Protein AF-A0A3N5ULY3-F1 (afdb_monomer)

Secondary structure (DSSP, 8-state):
---------------------------------GGG-EEEEEEEEETTEEEEEEEESSPPPP-BSSEEEEEEEES---SSEEEEEEEEE-BSS-------SS-SS-EEEEEEEESS--GGGTT-SEEE-TTGGG-TTSS----EEEETTEEEEEEEEGGGSS-SS--EEEEEEEEEEEETTEEEEEEEEEEEEEETTTEEEEE------------------------------------------------

Structure (mmCIF, N/CA/C/O backbone):
data_AF-A0A3N5ULY3-F1
#
_entry.id   AF-A0A3N5ULY3-F1
#
loop_
_atom_site.group_PDB
_atom_site.id
_atom_site.type_symbol
_atom_site.label_atom_id
_atom_site.label_alt_id
_atom_site.label_comp_id
_atom_site.label_asym_id
_atom_site.label_entity_id
_atom_site.label_seq_id
_atom_site.pdbx_PDB_ins_code
_atom_site.Cartn_x
_atom_site.Cartn_y
_atom_site.Cartn_z
_atom_site.occupancy
_atom_site.B_iso_or_equiv
_atom_site.auth_seq_id
_atom_site.auth_comp_id
_atom_site.auth_asym_id
_atom_site.auth_atom_id
_atom_site.pdbx_PDB_model_num
ATOM 1 N N . MET A 1 1 ? -25.955 -57.478 67.425 1.00 40.38 1 MET A N 1
ATOM 2 C CA . MET A 1 1 ? -24.515 -57.811 67.526 1.00 40.38 1 MET A CA 1
ATOM 3 C C . MET A 1 1 ? -24.129 -58.685 66.338 1.00 40.38 1 MET A C 1
ATOM 5 O O . MET A 1 1 ? -24.836 -59.656 66.118 1.00 40.38 1 MET A O 1
ATOM 9 N N . LYS A 1 2 ? -23.004 -58.352 65.674 1.00 37.22 2 LYS A N 1
ATOM 10 C CA . LYS A 1 2 ? -22.268 -59.088 64.610 1.00 37.22 2 LYS A CA 1
ATOM 11 C C . LYS A 1 2 ? -22.952 -59.107 63.228 1.00 37.22 2 LYS A C 1
ATOM 13 O O . LYS A 1 2 ? -24.059 -59.599 63.109 1.00 37.22 2 LYS A O 1
ATOM 18 N N . CYS A 1 3 ? -22.458 -58.378 62.221 1.00 34.59 3 CYS A N 1
ATOM 19 C CA . CYS A 1 3 ? -21.196 -58.451 61.446 1.00 34.59 3 CYS A CA 1
ATOM 20 C C . CYS A 1 3 ? -21.330 -59.303 60.170 1.00 34.59 3 CYS A C 1
ATOM 22 O O . CYS A 1 3 ? -21.375 -60.519 60.269 1.00 34.59 3 CYS A O 1
ATOM 24 N N . SER A 1 4 ? -21.335 -58.593 59.027 1.00 40.25 4 SER A N 1
ATOM 25 C CA . SER A 1 4 ? -20.580 -58.796 57.769 1.00 40.25 4 SER A CA 1
ATOM 26 C C . SER A 1 4 ? -20.440 -60.205 57.165 1.00 40.25 4 SER A C 1
ATOM 28 O O . SER A 1 4 ? -19.995 -61.119 57.849 1.00 40.25 4 SER A O 1
ATOM 30 N N . ILE A 1 5 ? -20.666 -60.333 55.844 1.00 47.03 5 ILE A N 1
ATOM 31 C CA . ILE A 1 5 ? -19.616 -60.555 54.814 1.00 47.03 5 ILE A CA 1
ATOM 32 C C . ILE A 1 5 ? -20.250 -60.638 53.401 1.00 47.03 5 ILE A C 1
ATOM 34 O O . ILE A 1 5 ? -21.141 -61.440 53.152 1.00 47.03 5 ILE A O 1
ATOM 38 N N . PHE A 1 6 ? -19.760 -59.753 52.522 1.00 42.34 6 PHE A N 1
ATOM 39 C CA . PHE A 1 6 ? -19.562 -59.803 51.061 1.00 42.34 6 PHE A CA 1
ATOM 40 C C . PHE A 1 6 ? -20.382 -60.749 50.159 1.00 42.34 6 PHE A C 1
ATOM 42 O O . PHE A 1 6 ? -20.287 -61.964 50.268 1.00 42.34 6 PHE A O 1
ATOM 49 N N . SER A 1 7 ? -20.942 -60.187 49.079 1.00 39.66 7 SER A N 1
ATOM 50 C CA . SER A 1 7 ? -20.593 -60.656 47.727 1.00 39.66 7 SER A CA 1
ATOM 51 C C . SER A 1 7 ? -20.881 -59.586 46.670 1.00 39.66 7 SER A C 1
ATOM 53 O O . SER A 1 7 ? -21.945 -58.977 46.627 1.00 39.66 7 SER A O 1
ATOM 55 N N . THR A 1 8 ? -19.866 -59.341 45.855 1.00 51.53 8 THR A N 1
ATOM 56 C CA . THR A 1 8 ? -19.748 -58.363 44.777 1.00 51.53 8 THR A CA 1
ATOM 57 C C . THR A 1 8 ? -20.519 -58.774 43.527 1.00 51.53 8 THR A C 1
ATOM 59 O O . THR A 1 8 ? -20.383 -59.900 43.056 1.00 51.53 8 THR A O 1
ATOM 62 N N . SER A 1 9 ? -21.213 -57.833 42.891 1.00 51.97 9 SER A N 1
ATOM 63 C CA . SER A 1 9 ? -21.477 -57.864 41.447 1.00 51.97 9 SER A CA 1
ATOM 64 C C . SER A 1 9 ? -21.567 -56.422 40.959 1.00 51.97 9 SER A C 1
ATOM 66 O O . SER A 1 9 ? -22.566 -55.740 41.162 1.00 51.97 9 SER A O 1
ATOM 68 N N . SER A 1 10 ? -20.454 -55.944 40.408 1.00 38.62 10 SER A N 1
ATOM 69 C CA . SER A 1 10 ? -20.302 -54.614 39.827 1.00 38.62 10 SER A CA 1
ATOM 70 C C . SER A 1 10 ? -21.120 -54.539 38.536 1.00 38.62 10 SER A C 1
ATOM 72 O O . SER A 1 10 ? -20.813 -55.249 37.581 1.00 38.62 10 SER A O 1
ATOM 74 N N . LEU A 1 11 ? -22.169 -53.715 38.506 1.00 39.50 11 LEU A N 1
ATOM 75 C CA . LEU A 1 11 ? -22.876 -53.366 37.276 1.00 39.50 11 LEU A CA 1
ATOM 76 C C . LEU A 1 11 ? -22.334 -52.008 36.812 1.00 39.50 11 LEU A C 1
ATOM 78 O O . LEU A 1 11 ? -22.725 -50.962 37.327 1.00 39.50 11 LEU A O 1
ATOM 82 N N . ALA A 1 12 ? -21.375 -52.030 35.888 1.00 48.38 12 ALA A N 1
ATOM 83 C CA . ALA A 1 12 ? -20.863 -50.823 35.250 1.00 48.38 12 ALA A CA 1
ATOM 84 C C . ALA A 1 12 ? -21.900 -50.315 34.235 1.00 48.38 12 ALA A C 1
ATOM 86 O O . ALA A 1 12 ? -22.111 -50.926 33.189 1.00 48.38 12 ALA A O 1
ATOM 87 N N . LEU A 1 13 ? -22.565 -49.207 34.562 1.00 37.31 13 LEU A N 1
ATOM 88 C CA . LEU A 1 13 ? -23.413 -48.464 33.634 1.00 37.31 13 LEU A CA 1
ATOM 89 C C . LEU A 1 13 ? -22.503 -47.635 32.714 1.00 37.31 13 LEU A C 1
ATOM 91 O O . LEU A 1 13 ? -21.915 -46.644 33.143 1.00 37.31 13 LEU A O 1
ATOM 95 N N . ILE A 1 14 ? -22.365 -48.057 31.458 1.00 51.66 14 ILE A N 1
ATOM 96 C CA . ILE A 1 14 ? -21.664 -47.295 30.421 1.00 51.66 14 ILE A CA 1
ATOM 97 C C . ILE A 1 14 ? -22.609 -46.184 29.953 1.00 51.66 14 ILE A C 1
ATOM 99 O O . ILE A 1 14 ? -23.589 -46.444 29.260 1.00 51.66 14 ILE A O 1
ATOM 103 N N . ILE A 1 15 ? -22.328 -44.943 30.350 1.00 47.81 15 ILE A N 1
ATOM 104 C CA . ILE A 1 15 ? -22.963 -43.754 29.776 1.00 47.81 15 ILE A CA 1
ATOM 105 C C . ILE A 1 15 ? -22.222 -43.455 28.471 1.00 47.81 15 ILE A C 1
ATOM 107 O O . ILE A 1 15 ? -21.134 -42.882 28.476 1.00 47.81 15 ILE A O 1
ATOM 111 N N . SER A 1 16 ? -22.787 -43.886 27.346 1.00 43.34 16 SER A N 1
ATOM 112 C CA . SER A 1 16 ? -22.326 -43.478 26.021 1.00 43.34 16 SER A CA 1
ATOM 113 C C . SER A 1 16 ? -22.706 -42.014 25.797 1.00 43.34 16 SER A C 1
ATOM 115 O O . SER A 1 16 ? -23.838 -41.703 25.437 1.00 43.34 16 SER A O 1
ATOM 117 N N . LEU A 1 17 ? -21.761 -41.109 26.049 1.00 37.19 17 LEU A N 1
ATOM 118 C CA . LEU A 1 17 ? -21.875 -39.697 25.704 1.00 37.19 17 LEU A CA 1
ATOM 119 C C . LEU A 1 17 ? -21.621 -39.554 24.197 1.00 37.19 17 LEU A C 1
ATOM 121 O O . LEU A 1 17 ? -20.479 -39.475 23.751 1.00 37.19 17 LEU A O 1
ATOM 125 N N . THR A 1 18 ? -22.681 -39.570 23.391 1.00 45.62 18 THR A N 1
ATOM 126 C CA . THR A 1 18 ? -22.596 -39.157 21.987 1.00 45.62 18 THR A CA 1
ATOM 127 C C . THR A 1 18 ? -22.382 -37.648 21.950 1.00 45.62 18 THR A C 1
ATOM 129 O O . THR A 1 18 ? -23.329 -36.877 22.095 1.00 45.62 18 THR A O 1
ATOM 132 N N . MET A 1 19 ? -21.125 -37.232 21.794 1.00 43.47 19 MET A N 1
ATOM 133 C CA . MET A 1 19 ? -20.770 -35.874 21.393 1.00 43.47 19 MET A CA 1
ATOM 134 C C . MET A 1 19 ? -21.365 -35.643 20.001 1.00 43.47 19 MET A C 1
ATOM 136 O O . MET A 1 19 ? -20.849 -36.150 19.007 1.00 43.47 19 MET A O 1
ATOM 140 N N . ILE A 1 20 ? -22.478 -34.914 19.925 1.00 47.91 20 ILE A N 1
ATOM 141 C CA . ILE A 1 20 ? -22.875 -34.265 18.679 1.00 47.91 20 ILE A CA 1
ATOM 142 C C . ILE A 1 20 ? -21.865 -33.136 18.508 1.00 47.91 20 ILE A C 1
ATOM 144 O O . ILE A 1 20 ? -21.981 -32.094 19.149 1.00 47.91 20 ILE A O 1
ATOM 148 N N . ALA A 1 21 ? -20.828 -33.378 17.710 1.00 46.16 21 ALA A N 1
ATOM 149 C CA . ALA A 1 21 ? -20.001 -32.307 17.190 1.00 46.16 21 ALA A CA 1
ATOM 150 C C . ALA A 1 21 ? -20.882 -31.499 16.230 1.00 46.16 21 ALA A C 1
ATOM 152 O O . ALA A 1 21 ? -20.993 -31.819 15.049 1.00 46.16 21 ALA A O 1
ATOM 153 N N . ALA A 1 22 ? -21.572 -30.493 16.763 1.00 42.44 22 ALA A N 1
ATOM 154 C CA . ALA A 1 22 ? -21.984 -29.362 15.959 1.00 42.44 22 ALA A CA 1
ATOM 155 C C . ALA A 1 22 ? -20.683 -28.667 15.547 1.00 42.44 22 ALA A C 1
ATOM 157 O O . ALA A 1 22 ? -20.039 -27.993 16.347 1.00 42.44 22 ALA A O 1
ATOM 158 N N . SER A 1 23 ? -20.226 -28.941 14.327 1.00 44.69 23 SER A N 1
ATOM 159 C CA . SER A 1 23 ? -19.265 -28.078 13.660 1.00 44.69 23 SER A CA 1
ATOM 160 C C . SER A 1 23 ? -19.997 -26.774 13.371 1.00 44.69 23 SER A C 1
ATOM 162 O O . SER A 1 23 ? -20.640 -26.631 12.328 1.00 44.69 23 SER A O 1
ATOM 164 N N . ASP A 1 24 ? -19.965 -25.857 14.330 1.00 40.06 24 ASP A N 1
ATOM 165 C CA . ASP A 1 24 ? -20.351 -24.481 14.088 1.00 40.06 24 ASP A CA 1
ATOM 166 C C . ASP A 1 24 ? -19.305 -23.890 13.135 1.00 40.06 24 ASP A C 1
ATOM 168 O O . ASP A 1 24 ? -18.285 -23.343 13.551 1.00 40.06 24 ASP A O 1
ATOM 172 N N . ASN A 1 25 ? -19.545 -24.034 11.830 1.00 44.78 25 ASN A N 1
ATOM 173 C CA . ASN A 1 25 ? -18.948 -23.166 10.824 1.00 44.78 25 ASN A CA 1
ATOM 174 C C . ASN A 1 25 ? -19.534 -21.770 11.049 1.00 44.78 25 ASN A C 1
ATOM 176 O O . ASN A 1 25 ? -20.485 -21.355 10.383 1.00 44.78 25 ASN A O 1
ATOM 180 N N . PHE A 1 26 ? -18.981 -21.054 12.024 1.00 38.69 26 PHE A N 1
ATOM 181 C CA . PHE A 1 26 ? -19.124 -19.614 12.128 1.00 38.69 26 PHE A CA 1
ATOM 182 C C . PHE A 1 26 ? -18.399 -18.992 10.931 1.00 38.69 26 PHE A C 1
ATOM 184 O O . PHE A 1 26 ? -17.259 -18.557 11.031 1.00 38.69 26 PHE A O 1
ATOM 191 N N . ASN A 1 27 ? -19.076 -18.940 9.782 1.00 37.16 27 ASN A N 1
ATOM 192 C CA . ASN A 1 27 ? -18.765 -17.959 8.750 1.00 37.16 27 ASN A CA 1
ATOM 193 C C . ASN A 1 27 ? -19.204 -16.598 9.293 1.00 37.16 27 ASN A C 1
ATOM 195 O O . ASN A 1 27 ? -20.285 -16.100 8.974 1.00 37.16 27 ASN A O 1
ATOM 199 N N . ILE A 1 28 ? -18.393 -16.022 10.179 1.00 36.22 28 ILE A N 1
ATOM 200 C CA . ILE A 1 28 ? -18.460 -14.591 10.442 1.00 36.22 28 ILE A CA 1
ATOM 201 C C . ILE A 1 28 ? -17.856 -13.956 9.194 1.00 36.22 28 ILE A C 1
ATOM 203 O O . ILE A 1 28 ? -16.644 -13.810 9.083 1.00 36.22 28 ILE A O 1
ATOM 207 N N . ALA A 1 29 ? -18.707 -13.649 8.217 1.00 38.91 29 ALA A N 1
ATOM 208 C CA . ALA A 1 29 ? -18.350 -12.690 7.189 1.00 38.91 29 ALA A CA 1
ATOM 209 C C . ALA A 1 29 ? -18.219 -11.348 7.911 1.00 38.91 29 ALA A C 1
ATOM 211 O O . ALA A 1 29 ? -19.223 -10.703 8.223 1.00 38.91 29 ALA A O 1
ATOM 212 N N . PHE A 1 30 ? -16.994 -10.980 8.278 1.00 49.34 30 PHE A N 1
ATOM 213 C CA . PHE A 1 30 ? -16.721 -9.611 8.678 1.00 49.34 30 PHE A CA 1
ATOM 214 C C . PHE A 1 30 ? -17.075 -8.740 7.475 1.00 49.34 30 PHE A C 1
ATOM 216 O O . PHE A 1 30 ? -16.618 -8.990 6.360 1.00 49.34 30 PHE A O 1
ATOM 223 N N . ALA A 1 31 ? -17.990 -7.793 7.673 1.00 61.66 31 ALA A N 1
ATOM 224 C CA . ALA A 1 31 ? -18.309 -6.841 6.628 1.00 61.66 31 ALA A CA 1
ATOM 225 C C . ALA A 1 31 ? -17.043 -6.019 6.384 1.00 61.66 31 ALA A C 1
ATOM 227 O O . ALA A 1 31 ? -16.601 -5.306 7.279 1.00 61.66 31 ALA A O 1
ATOM 228 N N . GLN A 1 32 ? -16.456 -6.172 5.201 1.00 74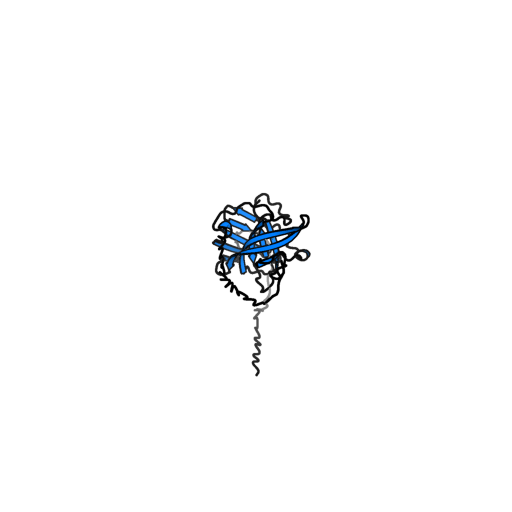.62 32 GLN A N 1
ATOM 229 C CA . GLN A 1 32 ? -15.342 -5.345 4.767 1.00 74.62 32 GLN A CA 1
ATOM 230 C C . GLN A 1 32 ? -15.768 -3.879 4.834 1.00 74.62 32 GLN A C 1
ATOM 232 O O . GLN A 1 32 ? -16.813 -3.500 4.283 1.00 74.62 32 GLN A O 1
ATOM 237 N N . GLU A 1 33 ? -14.960 -3.083 5.525 1.00 86.06 33 GLU A N 1
ATOM 238 C CA . GLU A 1 33 ? -15.172 -1.651 5.671 1.00 86.06 33 GLU A CA 1
ATOM 239 C C . GLU A 1 33 ? -15.203 -0.984 4.290 1.00 86.06 33 GLU A C 1
ATOM 241 O O . GLU A 1 33 ? -14.349 -1.248 3.444 1.00 86.06 33 GLU A O 1
ATOM 246 N N . SER A 1 34 ? -16.194 -0.125 4.033 1.00 88.31 34 SER A N 1
ATOM 247 C CA . SER A 1 34 ? -16.410 0.448 2.695 1.00 88.31 34 SER A CA 1
ATOM 248 C C . SER A 1 34 ? -15.236 1.296 2.201 1.00 88.31 34 SER A C 1
ATOM 250 O O . SER A 1 34 ? -14.995 1.352 1.001 1.00 88.31 34 SER A O 1
ATOM 252 N N . TYR A 1 35 ? -14.479 1.940 3.095 1.00 90.50 35 TYR A N 1
ATOM 253 C CA . TYR A 1 35 ? -13.286 2.688 2.691 1.00 90.50 35 TYR A CA 1
ATOM 254 C C . TYR A 1 35 ? -12.169 1.764 2.180 1.00 90.50 35 TYR A C 1
ATOM 256 O O . TYR A 1 35 ? -11.318 2.228 1.443 1.00 90.50 35 TYR A O 1
ATOM 264 N N . LEU A 1 36 ? -12.204 0.461 2.479 1.00 94.50 36 LEU A N 1
ATOM 265 C CA . LEU A 1 36 ? -11.268 -0.536 1.946 1.00 94.50 36 LEU A CA 1
ATOM 266 C C . LEU A 1 36 ? -11.783 -1.223 0.682 1.00 94.50 36 LEU A C 1
ATOM 268 O O . LEU A 1 36 ? -11.102 -2.102 0.170 1.00 94.50 36 LEU A O 1
ATOM 272 N N . LYS A 1 37 ? -12.960 -0.868 0.167 1.00 95.56 37 LYS A N 1
ATOM 273 C CA . LYS A 1 37 ? -13.441 -1.400 -1.112 1.00 95.56 37 LYS A CA 1
ATOM 274 C C . LYS A 1 37 ? -12.914 -0.549 -2.249 1.00 95.56 37 LYS A C 1
ATOM 276 O O . LYS A 1 37 ? -13.168 0.660 -2.289 1.00 95.56 37 LYS A O 1
ATOM 281 N N . LEU A 1 38 ? -12.179 -1.184 -3.152 1.00 96.62 38 LEU A N 1
ATOM 282 C CA . LEU A 1 38 ? -11.592 -0.533 -4.310 1.00 96.62 38 LEU A CA 1
ATOM 283 C C . LEU A 1 38 ? -12.645 -0.411 -5.408 1.00 96.62 38 LEU A C 1
ATOM 285 O O . LEU A 1 38 ? -13.298 -1.379 -5.788 1.00 96.62 38 LEU A O 1
ATOM 289 N N . LYS A 1 39 ? -12.800 0.799 -5.937 1.00 96.31 39 LYS A N 1
ATOM 290 C CA . LYS A 1 39 ? -13.759 1.092 -7.002 1.00 96.31 39 LYS A CA 1
ATOM 291 C C . LYS A 1 39 ? -13.089 1.182 -8.364 1.00 96.31 39 LYS A C 1
ATOM 293 O O . LYS A 1 39 ? -13.629 0.688 -9.351 1.00 96.31 39 LYS A O 1
ATOM 298 N N . SER A 1 40 ? -11.953 1.862 -8.420 1.00 96.62 40 SER A N 1
ATOM 299 C CA . SER A 1 40 ? -11.117 1.973 -9.610 1.00 96.62 40 SER A CA 1
ATOM 300 C C . SER A 1 40 ? -9.707 2.369 -9.205 1.00 96.62 40 SER A C 1
ATOM 302 O O . SER A 1 40 ? -9.492 2.910 -8.116 1.00 96.62 40 SER A O 1
ATOM 304 N N . ALA A 1 41 ? -8.765 2.115 -10.101 1.00 97.62 41 ALA A N 1
ATOM 305 C CA . ALA A 1 41 ? -7.432 2.667 -10.017 1.00 97.62 41 ALA A CA 1
ATOM 306 C C . ALA A 1 41 ? -6.940 3.038 -11.415 1.00 97.62 41 ALA A C 1
ATOM 308 O O . ALA A 1 41 ? -7.239 2.331 -12.385 1.00 97.62 41 ALA A O 1
ATOM 309 N N . ASP A 1 42 ? -6.193 4.129 -11.481 1.00 97.12 42 ASP A N 1
ATOM 310 C CA . ASP A 1 42 ? -5.531 4.630 -12.675 1.00 97.12 42 ASP A CA 1
ATOM 311 C C . ASP A 1 42 ? -4.024 4.693 -12.388 1.00 97.12 42 ASP A C 1
ATOM 313 O O . ASP A 1 42 ? -3.609 5.145 -11.319 1.00 97.12 42 ASP A O 1
ATOM 317 N N . VAL A 1 43 ? -3.222 4.175 -13.316 1.00 96.44 43 VAL A N 1
ATOM 318 C CA . VAL A 1 43 ? -1.757 4.183 -13.261 1.00 96.44 43 VAL A CA 1
ATOM 319 C C . VAL A 1 43 ? -1.246 4.836 -14.534 1.00 96.44 43 VAL A C 1
ATOM 321 O O . VAL A 1 43 ? -1.482 4.319 -15.631 1.00 96.44 43 VAL A O 1
ATOM 324 N N . ASP A 1 44 ? -0.529 5.940 -14.376 1.00 95.75 44 ASP A N 1
ATOM 325 C CA . ASP A 1 44 ? 0.017 6.725 -15.475 1.00 95.75 44 ASP A CA 1
ATOM 326 C C . ASP A 1 44 ? 1.546 6.684 -15.420 1.00 95.75 44 ASP A C 1
ATOM 328 O O . ASP A 1 44 ? 2.154 7.127 -14.451 1.00 95.75 44 ASP A O 1
ATOM 332 N N . TYR A 1 45 ? 2.169 6.144 -16.465 1.00 94.38 45 TYR A N 1
ATOM 333 C CA . TYR A 1 45 ? 3.626 6.080 -16.594 1.00 94.38 45 TYR A CA 1
ATOM 334 C C . TYR A 1 45 ? 4.163 7.285 -17.356 1.00 94.38 45 TYR A C 1
ATOM 336 O O . TYR A 1 45 ? 3.691 7.555 -18.464 1.00 94.38 45 TYR A O 1
ATOM 344 N N . HIS A 1 46 ? 5.186 7.957 -16.830 1.00 92.88 46 HIS A N 1
ATOM 345 C CA . HIS A 1 46 ? 5.814 9.105 -17.490 1.00 92.88 46 HIS A CA 1
ATOM 346 C C . HIS A 1 46 ? 7.278 9.252 -17.067 1.00 92.88 46 HIS A C 1
ATOM 348 O O . HIS A 1 46 ? 7.601 9.126 -15.902 1.00 92.88 46 HIS A O 1
ATOM 354 N N . ASP A 1 47 ? 8.180 9.467 -18.029 1.00 88.88 47 ASP A N 1
ATOM 355 C CA . ASP A 1 47 ? 9.593 9.826 -17.799 1.00 88.88 47 ASP A CA 1
ATOM 356 C C . ASP A 1 47 ? 10.407 8.955 -16.805 1.00 88.88 47 ASP A C 1
ATOM 358 O O . ASP A 1 47 ? 11.432 9.400 -16.294 1.00 88.88 47 ASP A O 1
ATOM 362 N N . GLY A 1 48 ? 10.029 7.686 -16.609 1.00 89.25 48 GLY A N 1
ATOM 363 C CA . GLY A 1 48 ? 10.678 6.781 -15.643 1.00 89.25 48 GLY A CA 1
ATOM 364 C C . GLY A 1 48 ? 10.026 6.779 -14.259 1.00 89.25 48 GLY A C 1
ATOM 365 O O . GLY A 1 48 ? 10.412 5.989 -13.410 1.00 89.25 48 GLY A O 1
ATOM 366 N N . ASP A 1 49 ? 8.989 7.585 -14.078 1.00 93.25 49 ASP A N 1
ATOM 367 C CA . ASP A 1 49 ? 8.154 7.635 -12.894 1.00 93.25 49 ASP A CA 1
ATOM 368 C C . ASP A 1 49 ? 6.764 7.042 -13.187 1.00 93.25 49 ASP A C 1
ATOM 370 O O . ASP A 1 49 ? 6.361 6.797 -14.338 1.00 93.25 49 ASP A O 1
ATOM 374 N N . LEU A 1 50 ? 6.002 6.816 -12.119 1.00 94.38 50 LEU A N 1
ATOM 375 C CA . LEU A 1 50 ? 4.582 6.516 -12.192 1.00 94.38 50 LEU A CA 1
ATOM 376 C C . LEU A 1 50 ? 3.757 7.369 -11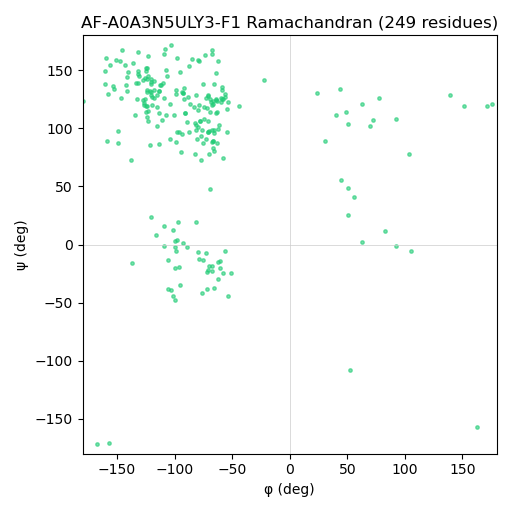.224 1.00 94.38 50 LEU A C 1
ATOM 378 O O . LEU A 1 50 ? 4.169 7.679 -10.105 1.00 94.38 50 LEU A O 1
ATOM 382 N N . ASP A 1 51 ? 2.545 7.684 -11.663 1.00 95.38 51 ASP A N 1
ATOM 383 C CA . ASP A 1 51 ? 1.489 8.288 -10.862 1.00 95.38 51 ASP A CA 1
ATOM 384 C C . ASP A 1 51 ? 0.378 7.256 -10.637 1.00 95.38 51 ASP A C 1
ATOM 386 O O . ASP A 1 51 ? -0.002 6.510 -11.544 1.00 95.38 51 ASP A O 1
ATOM 390 N N . VAL A 1 52 ? -0.158 7.208 -9.418 1.00 96.50 52 VAL A N 1
ATOM 391 C CA . VAL A 1 52 ? -1.220 6.280 -9.018 1.00 96.50 52 VAL A CA 1
ATOM 392 C C . VAL A 1 52 ? -2.378 7.037 -8.401 1.00 96.50 52 VAL A C 1
ATOM 394 O O . VAL A 1 52 ? -2.251 7.668 -7.350 1.00 96.50 52 VAL A O 1
ATOM 397 N N . ASP A 1 53 ? -3.547 6.872 -9.003 1.00 97.06 53 ASP A N 1
ATOM 398 C CA . ASP A 1 53 ? -4.819 7.318 -8.464 1.00 97.06 53 ASP A CA 1
ATOM 399 C C . ASP A 1 53 ? -5.650 6.109 -8.018 1.00 97.06 53 ASP A C 1
ATOM 401 O O . ASP A 1 53 ? -5.916 5.193 -8.794 1.00 97.06 53 ASP A O 1
ATOM 405 N N . ILE A 1 54 ? -6.108 6.110 -6.765 1.00 97.94 54 ILE A N 1
ATOM 406 C CA . ILE A 1 54 ? -6.959 5.057 -6.195 1.00 97.94 54 ILE A CA 1
ATOM 407 C C . ILE A 1 54 ? -8.276 5.670 -5.739 1.00 97.94 54 ILE A C 1
ATOM 409 O O . ILE A 1 54 ? -8.307 6.669 -5.015 1.00 97.94 54 ILE A O 1
ATOM 413 N N . GLN A 1 55 ? -9.377 5.038 -6.133 1.00 97.69 55 GLN A N 1
ATOM 414 C CA . GLN A 1 55 ? -10.728 5.440 -5.776 1.00 97.69 55 GLN A CA 1
ATOM 415 C C . GLN A 1 55 ? -11.395 4.361 -4.922 1.00 97.69 55 GLN A C 1
ATOM 417 O O . GLN A 1 55 ? -11.477 3.202 -5.330 1.00 97.69 55 GLN A O 1
ATOM 422 N N . THR A 1 56 ? -11.943 4.755 -3.775 1.00 96.81 56 THR A N 1
ATOM 423 C CA . THR A 1 56 ? -12.665 3.863 -2.854 1.00 96.81 56 THR A CA 1
ATOM 424 C C . THR A 1 56 ? -14.170 4.143 -2.853 1.00 96.81 56 THR A C 1
ATOM 426 O O . THR A 1 56 ? -14.632 5.192 -3.328 1.00 96.81 56 THR A O 1
ATOM 429 N N . ASP A 1 57 ? -14.955 3.203 -2.319 1.00 93.62 57 ASP A N 1
ATOM 430 C CA . ASP A 1 57 ? -16.414 3.354 -2.198 1.00 93.62 57 ASP A CA 1
ATOM 431 C C . ASP A 1 57 ? -16.815 4.475 -1.225 1.00 93.62 57 ASP A C 1
ATOM 433 O O . ASP A 1 57 ? -17.775 5.206 -1.480 1.00 93.62 57 ASP A O 1
ATOM 437 N N . GLU A 1 58 ? -16.073 4.640 -0.128 1.00 93.06 58 GLU A N 1
ATOM 438 C CA . GLU A 1 58 ? -16.336 5.649 0.904 1.00 93.06 58 GLU A CA 1
ATOM 439 C C . GLU A 1 58 ? -15.092 6.447 1.299 1.00 93.06 58 GLU A C 1
ATOM 441 O O . GLU A 1 58 ? -13.959 6.083 0.987 1.00 93.06 58 GLU A O 1
ATOM 446 N N . ASN A 1 59 ? -15.328 7.560 2.000 1.00 93.44 59 ASN A N 1
ATOM 447 C CA . ASN A 1 59 ? -14.287 8.479 2.441 1.00 93.44 59 ASN A CA 1
ATOM 448 C C . ASN A 1 59 ? -13.254 7.789 3.330 1.00 93.44 59 ASN A C 1
ATOM 450 O O . ASN A 1 59 ? -13.593 7.101 4.291 1.00 93.44 59 ASN A O 1
ATOM 454 N N . ILE A 1 60 ? -11.990 8.086 3.061 1.00 91.94 60 ILE A N 1
ATOM 455 C CA . ILE A 1 60 ? -10.843 7.557 3.784 1.00 91.94 60 ILE A CA 1
ATOM 456 C C . ILE A 1 60 ? -10.770 8.252 5.148 1.00 91.94 60 ILE A C 1
ATOM 458 O O . ILE A 1 60 ? -10.642 9.489 5.198 1.00 91.94 60 ILE A O 1
ATOM 462 N N . PRO A 1 61 ? -10.881 7.510 6.262 1.00 89.50 61 PRO A N 1
ATOM 463 C CA . PRO A 1 61 ? -10.796 8.092 7.592 1.00 89.50 61 PRO A CA 1
ATOM 464 C C . PRO A 1 61 ? -9.352 8.486 7.931 1.00 89.50 61 PRO A C 1
ATOM 466 O O . PRO A 1 61 ? -8.397 8.046 7.297 1.00 89.50 61 PRO A O 1
ATOM 469 N N . SER A 1 62 ? -9.193 9.324 8.953 1.00 79.31 62 SER A N 1
ATOM 470 C CA . SER A 1 62 ? -7.910 9.449 9.650 1.00 79.31 62 SER A CA 1
ATOM 471 C C . SER A 1 62 ? -7.886 8.403 10.764 1.00 79.31 62 SER A C 1
ATOM 473 O O . SER A 1 62 ? -8.797 8.383 11.594 1.00 79.31 62 SER A O 1
ATOM 475 N N . GLU A 1 63 ? -6.852 7.568 10.822 1.00 72.38 63 GLU A N 1
ATOM 476 C CA . GLU A 1 63 ? -6.665 6.580 11.887 1.00 72.38 63 GLU A CA 1
ATOM 477 C C . GLU A 1 63 ? -5.239 6.664 12.442 1.00 72.38 63 GLU A C 1
ATOM 479 O O . GLU A 1 63 ? -4.301 6.996 11.721 1.00 72.38 63 GLU A O 1
ATOM 484 N N . LYS A 1 64 ? -5.094 6.437 13.752 1.00 62.84 64 LYS A N 1
ATOM 485 C CA . LYS A 1 64 ? -3.805 6.407 14.456 1.00 62.84 64 LYS A CA 1
ATOM 486 C C . LYS A 1 64 ? -3.842 5.299 15.495 1.00 62.84 64 LYS A C 1
ATOM 488 O O . LYS A 1 64 ? -4.786 5.246 16.289 1.00 62.84 64 LYS A O 1
ATOM 493 N N . GLY A 1 65 ? -2.822 4.450 15.552 1.00 63.69 65 GLY A N 1
ATOM 494 C CA . GLY A 1 65 ? -2.792 3.367 16.532 1.00 63.69 65 GLY A CA 1
ATOM 495 C C . GLY A 1 65 ? -1.797 2.268 16.193 1.00 63.69 65 GLY A C 1
ATOM 496 O O . GLY A 1 65 ? -0.822 2.502 15.506 1.00 63.69 65 GLY A O 1
ATOM 497 N N . LYS A 1 66 ? -2.014 1.060 16.725 1.00 59.91 66 LYS A N 1
ATOM 498 C CA . LYS A 1 66 ? -1.216 -0.141 16.379 1.00 59.91 66 LYS A CA 1
ATOM 499 C C . LYS A 1 66 ? -1.901 -1.039 15.348 1.00 59.91 66 LYS A C 1
ATOM 501 O O . LYS A 1 66 ? -1.337 -2.042 14.925 1.00 59.91 66 LYS A O 1
ATOM 506 N N . ARG A 1 67 ? -3.138 -0.696 15.002 1.00 80.00 67 ARG A N 1
ATOM 507 C CA . ARG A 1 67 ? -3.918 -1.292 13.925 1.00 80.00 67 ARG A CA 1
ATOM 508 C C . ARG A 1 67 ? -4.194 -0.170 12.950 1.00 80.00 67 ARG A C 1
ATOM 510 O O . ARG A 1 67 ? -4.413 0.962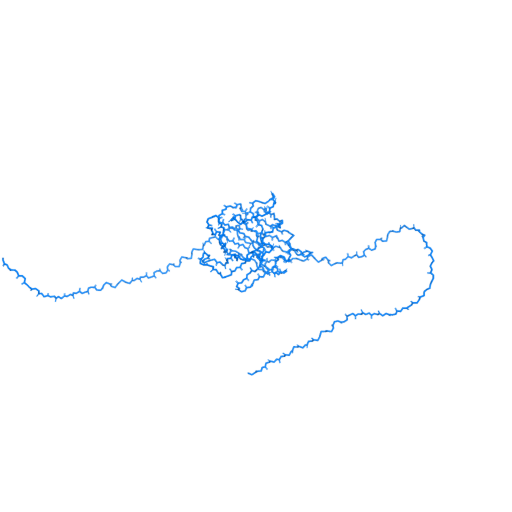 13.383 1.00 80.00 67 ARG A O 1
ATOM 517 N N . GLY A 1 68 ? -4.133 -0.497 11.681 1.00 90.00 68 GLY A N 1
ATOM 518 C CA . GLY A 1 68 ? -4.325 0.462 10.625 1.00 90.00 68 GLY A CA 1
ATOM 519 C C . GLY A 1 68 ? -4.763 -0.225 9.355 1.00 90.00 68 GLY A C 1
ATOM 520 O O . GLY A 1 68 ? -5.069 -1.420 9.330 1.00 90.00 68 GLY A O 1
ATOM 521 N N . PHE A 1 69 ? -4.766 0.553 8.296 1.00 93.75 69 PHE A N 1
ATOM 522 C CA . PHE A 1 69 ? -5.112 0.100 6.970 1.00 93.75 69 PHE A CA 1
ATOM 523 C C . PHE A 1 69 ? -4.277 0.840 5.940 1.00 93.75 69 PHE A C 1
ATOM 525 O O . PHE A 1 69 ? -3.642 1.856 6.237 1.00 93.75 69 PHE A O 1
ATOM 532 N N . GLY A 1 70 ? -4.299 0.342 4.718 1.00 94.62 70 GLY A N 1
ATOM 533 C CA . GLY A 1 70 ? -3.627 1.009 3.629 1.00 94.62 70 GLY A CA 1
ATOM 534 C C . GLY A 1 70 ? -4.017 0.469 2.275 1.00 94.62 70 GLY A C 1
ATOM 535 O O . GLY A 1 70 ? -4.941 -0.337 2.134 1.00 94.62 70 GLY A O 1
ATOM 536 N N . TYR A 1 71 ? -3.281 0.960 1.292 1.00 96.50 71 TYR A N 1
ATOM 537 C CA . TYR A 1 71 ? -3.426 0.627 -0.111 1.00 96.50 71 TYR A CA 1
ATOM 538 C C . TYR A 1 71 ? -2.044 0.337 -0.673 1.00 96.50 71 TYR A C 1
ATOM 540 O O . TYR A 1 71 ? -1.086 1.009 -0.296 1.00 96.50 71 TYR A O 1
ATOM 548 N N . GLY A 1 72 ? -1.931 -0.682 -1.514 1.00 95.19 72 GLY A N 1
ATOM 549 C CA . GLY A 1 72 ? -0.661 -1.155 -2.053 1.00 95.19 72 GLY A CA 1
ATOM 550 C C . GLY A 1 72 ? -0.671 -1.207 -3.573 1.00 95.19 72 GLY A C 1
ATOM 551 O O . GLY A 1 72 ? -1.682 -1.569 -4.177 1.00 95.19 72 GLY A O 1
ATOM 552 N N . VAL A 1 73 ? 0.469 -0.881 -4.169 1.00 94.81 73 VAL A N 1
ATOM 553 C CA . VAL A 1 73 ? 0.770 -1.022 -5.591 1.00 94.81 73 VAL A CA 1
ATOM 554 C C . VAL A 1 73 ? 1.743 -2.183 -5.738 1.00 94.81 73 VAL A C 1
ATOM 556 O O . VAL A 1 73 ? 2.886 -2.116 -5.293 1.00 94.81 73 VAL A O 1
ATOM 559 N N . LEU A 1 74 ? 1.267 -3.273 -6.331 1.00 91.94 74 LEU A N 1
ATOM 560 C CA . LEU A 1 74 ? 2.014 -4.518 -6.488 1.00 91.94 74 LEU A CA 1
ATOM 561 C C . LEU A 1 74 ? 2.565 -4.575 -7.914 1.00 91.94 74 LEU A C 1
ATOM 563 O O . LEU A 1 74 ? 1.786 -4.706 -8.861 1.00 91.94 74 LEU A O 1
ATOM 567 N N . THR A 1 75 ? 3.881 -4.470 -8.082 1.00 86.81 75 THR A N 1
ATOM 568 C CA . THR A 1 75 ? 4.556 -4.512 -9.397 1.00 86.81 75 THR A CA 1
ATOM 569 C C . THR A 1 75 ? 5.161 -5.870 -9.741 1.00 86.81 75 THR A C 1
ATOM 571 O O . THR A 1 75 ? 5.343 -6.211 -10.913 1.00 86.81 75 THR A O 1
ATOM 574 N N . ASP A 1 76 ? 5.395 -6.689 -8.727 1.00 81.19 76 ASP A N 1
ATOM 575 C CA . ASP A 1 76 ? 5.670 -8.111 -8.847 1.00 81.19 76 ASP A CA 1
ATOM 576 C C . ASP A 1 76 ? 4.662 -8.870 -7.976 1.00 81.19 76 ASP A C 1
ATOM 578 O O . ASP A 1 76 ? 4.167 -8.344 -6.985 1.00 81.19 76 ASP A O 1
ATOM 582 N N . VAL A 1 77 ? 4.297 -10.083 -8.369 1.00 69.44 77 VAL A N 1
ATOM 583 C CA . VAL A 1 77 ? 3.436 -10.981 -7.586 1.00 69.44 77 VAL A CA 1
ATOM 584 C C . VAL A 1 77 ? 4.021 -12.385 -7.694 1.00 69.44 77 VAL A C 1
ATOM 586 O O . VAL A 1 77 ? 3.515 -13.235 -8.426 1.00 69.44 77 VAL A O 1
ATOM 589 N N . GLY A 1 78 ? 5.151 -12.598 -7.019 1.00 66.31 78 GLY A N 1
ATOM 590 C CA . GLY A 1 78 ? 5.779 -13.911 -6.909 1.00 66.31 78 GLY A CA 1
ATOM 591 C C . GLY A 1 78 ? 4.940 -14.897 -6.088 1.00 66.31 78 GLY A C 1
ATOM 592 O O . GLY A 1 78 ? 4.004 -14.514 -5.387 1.00 66.31 78 GLY A O 1
ATOM 593 N N . ASP A 1 79 ? 5.294 -16.184 -6.153 1.00 66.19 79 ASP A N 1
ATOM 594 C CA . ASP A 1 79 ? 4.529 -17.255 -5.490 1.00 66.19 79 ASP A CA 1
ATOM 595 C C . ASP A 1 79 ? 4.677 -17.257 -3.950 1.00 66.19 79 ASP A C 1
ATOM 597 O O . ASP A 1 79 ? 3.802 -17.769 -3.253 1.00 66.19 79 ASP A O 1
ATOM 601 N N . GLU A 1 80 ? 5.765 -16.693 -3.408 1.00 70.06 80 GLU A N 1
ATOM 602 C CA . GLU A 1 80 ? 6.071 -16.710 -1.960 1.00 70.06 80 GLU A CA 1
ATOM 603 C C . GLU A 1 80 ? 6.592 -15.367 -1.413 1.00 70.06 80 GLU A C 1
ATOM 605 O O . GLU A 1 80 ? 6.599 -15.146 -0.200 1.00 70.06 80 GLU A O 1
ATOM 610 N N . PHE A 1 81 ? 7.016 -14.454 -2.289 1.00 75.31 81 PHE A N 1
ATOM 611 C CA . PHE A 1 81 ? 7.623 -13.186 -1.901 1.00 75.31 81 PHE A CA 1
ATOM 612 C C . PHE A 1 81 ? 7.171 -12.075 -2.840 1.00 75.31 81 PHE A C 1
ATOM 614 O O . PHE A 1 81 ? 7.128 -12.266 -4.057 1.00 75.31 81 PHE A O 1
ATOM 621 N N . VAL A 1 82 ? 6.859 -10.918 -2.265 1.00 82.56 82 VAL A N 1
ATOM 622 C CA . VAL A 1 82 ? 6.535 -9.709 -3.012 1.00 82.56 82 VAL A CA 1
ATOM 623 C C . VAL A 1 82 ? 7.489 -8.613 -2.562 1.00 82.56 82 VAL A C 1
ATOM 625 O O . VAL A 1 82 ? 7.377 -8.106 -1.450 1.00 82.56 82 VAL A O 1
ATOM 628 N N . ASN A 1 83 ? 8.456 -8.284 -3.412 1.00 82.00 83 ASN A N 1
ATOM 629 C CA . ASN A 1 83 ? 9.452 -7.255 -3.118 1.00 82.00 83 ASN A CA 1
ATOM 630 C C . ASN A 1 83 ? 8.952 -5.870 -3.527 1.00 82.00 83 ASN A C 1
ATOM 632 O O . ASN A 1 83 ? 8.168 -5.753 -4.471 1.00 82.00 83 ASN A O 1
ATOM 636 N N . ASN A 1 84 ? 9.472 -4.844 -2.856 1.00 79.94 84 ASN A N 1
ATOM 637 C CA . ASN A 1 84 ? 9.337 -3.436 -3.216 1.00 79.94 84 ASN A CA 1
ATOM 638 C C . ASN A 1 84 ? 7.910 -3.024 -3.622 1.00 79.94 84 ASN A C 1
ATOM 640 O O . ASN A 1 84 ? 7.659 -2.490 -4.705 1.00 79.94 84 ASN A O 1
ATOM 644 N N . VAL A 1 85 ? 6.964 -3.292 -2.725 1.00 85.69 85 VAL A N 1
ATOM 645 C CA . VAL A 1 85 ? 5.571 -2.856 -2.830 1.00 85.69 85 VAL A CA 1
ATOM 646 C C . VAL A 1 85 ? 5.469 -1.432 -2.316 1.00 85.69 85 VAL A C 1
ATOM 648 O O . VAL A 1 85 ? 5.686 -1.190 -1.128 1.00 85.69 85 VAL A O 1
ATOM 651 N N . LEU A 1 86 ? 5.065 -0.495 -3.171 1.00 89.44 86 LEU A N 1
ATOM 652 C CA . LEU A 1 86 ? 4.673 0.830 -2.703 1.00 89.44 86 LEU A CA 1
ATOM 653 C C . LEU A 1 86 ? 3.363 0.714 -1.923 1.00 89.44 86 LEU A C 1
ATOM 655 O O . LEU A 1 86 ? 2.358 0.230 -2.444 1.00 89.44 86 LEU A O 1
ATOM 659 N N . VAL A 1 87 ? 3.346 1.200 -0.689 1.00 91.81 87 VAL A N 1
ATOM 660 C CA . VAL A 1 87 ? 2.146 1.270 0.142 1.00 91.81 87 VAL A CA 1
ATOM 661 C C . VAL A 1 87 ? 1.873 2.693 0.597 1.00 91.81 87 VAL A C 1
ATOM 663 O O . VAL A 1 87 ? 2.792 3.436 0.914 1.00 91.81 87 VAL A O 1
ATOM 666 N N . ALA A 1 88 ? 0.594 3.040 0.703 1.00 92.56 88 ALA A N 1
ATOM 667 C CA . ALA A 1 88 ? 0.093 4.187 1.446 1.00 92.56 88 ALA A CA 1
ATOM 668 C C . ALA A 1 88 ? -0.679 3.673 2.666 1.00 92.56 88 ALA A C 1
ATOM 670 O O . ALA A 1 88 ? -1.777 3.131 2.525 1.00 92.56 88 ALA A O 1
ATOM 671 N N . ILE A 1 89 ? -0.109 3.818 3.861 1.00 91.06 89 ILE A N 1
ATOM 672 C CA . ILE A 1 89 ? -0.597 3.188 5.094 1.00 91.06 89 ILE A CA 1
ATOM 673 C C . ILE A 1 89 ? -0.874 4.222 6.186 1.00 91.06 89 ILE A C 1
ATOM 675 O O . ILE A 1 89 ? -0.151 5.205 6.331 1.00 91.06 89 ILE A O 1
ATOM 679 N N . SER A 1 90 ? -1.932 4.018 6.969 1.00 89.31 90 SER A N 1
ATOM 680 C CA . SER A 1 90 ? -2.204 4.825 8.163 1.00 89.31 90 SER A CA 1
ATOM 681 C C . SER A 1 90 ? -1.086 4.681 9.198 1.00 89.31 90 SER A C 1
ATOM 683 O O . SER A 1 90 ? -0.395 3.662 9.224 1.00 89.31 90 SER A O 1
ATOM 685 N N . ASP A 1 91 ? -0.951 5.651 10.102 1.00 85.81 91 ASP A N 1
ATOM 686 C CA . ASP A 1 91 ? 0.070 5.618 11.153 1.00 85.81 91 ASP A CA 1
A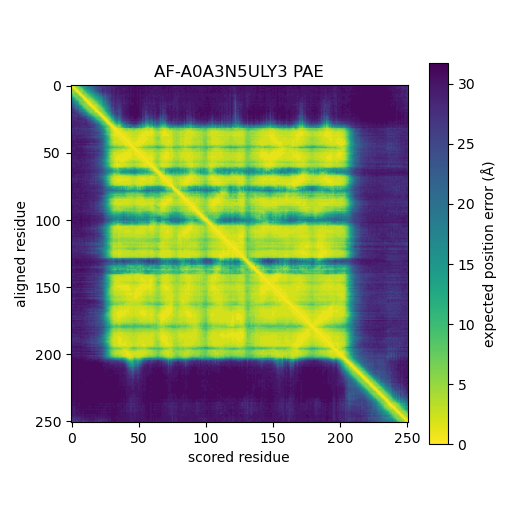TOM 687 C C . ASP A 1 91 ? -0.117 4.418 12.105 1.00 85.81 91 ASP A C 1
ATOM 689 O O . ASP A 1 91 ? -0.931 4.450 13.038 1.00 85.81 91 ASP A O 1
ATOM 693 N N . ILE A 1 92 ? 0.673 3.366 11.851 1.00 82.56 92 ILE A N 1
ATOM 694 C CA . ILE A 1 92 ? 0.825 2.174 12.697 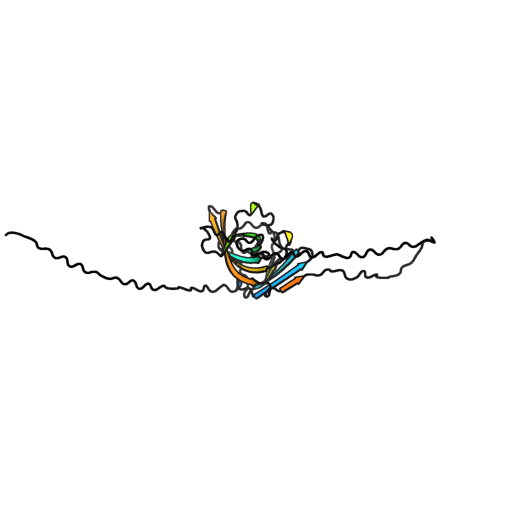1.00 82.56 92 ILE A CA 1
ATOM 695 C C . ILE A 1 92 ? 2.107 2.203 13.547 1.00 82.56 92 ILE A C 1
ATOM 697 O O . ILE A 1 92 ? 2.502 1.187 14.124 1.00 82.56 92 ILE A O 1
ATOM 701 N N . GLY A 1 93 ? 2.777 3.359 13.621 1.00 78.12 93 GLY A N 1
ATOM 702 C CA . GLY A 1 93 ? 4.049 3.536 14.319 1.00 78.12 93 GLY A CA 1
ATOM 703 C C . GLY A 1 93 ? 5.291 3.136 13.518 1.00 78.12 93 GLY A C 1
ATOM 704 O O . GLY A 1 93 ? 6.369 3.038 14.108 1.00 78.12 93 GLY A O 1
ATOM 705 N N . ILE A 1 94 ? 5.164 2.889 12.206 1.00 79.25 94 ILE A N 1
ATOM 706 C CA . ILE A 1 94 ? 6.329 2.832 11.309 1.00 79.25 94 ILE A CA 1
ATOM 707 C C . ILE A 1 94 ? 6.930 4.235 11.261 1.00 79.25 94 ILE A C 1
ATOM 709 O O . ILE A 1 94 ? 6.212 5.237 11.241 1.00 79.25 94 ILE A O 1
ATOM 713 N N . GLN A 1 95 ? 8.258 4.316 11.307 1.00 74.56 95 GLN A N 1
ATOM 714 C CA . GLN A 1 95 ? 8.927 5.601 11.239 1.00 74.56 95 GLN A CA 1
ATOM 715 C C . GLN A 1 95 ? 8.627 6.256 9.889 1.00 74.56 95 GLN A C 1
ATOM 717 O O . GLN A 1 95 ? 8.877 5.667 8.848 1.00 74.56 95 GLN A O 1
ATOM 722 N N . ASN A 1 96 ? 8.078 7.466 9.925 1.00 71.38 96 ASN A N 1
ATOM 723 C CA . ASN A 1 96 ? 7.738 8.233 8.737 1.00 71.38 96 ASN A CA 1
ATOM 724 C C . ASN A 1 96 ? 8.630 9.481 8.653 1.00 71.38 96 ASN A C 1
ATOM 726 O O . ASN A 1 96 ? 8.782 10.214 9.638 1.00 71.38 96 ASN A O 1
ATOM 730 N N . TYR A 1 97 ? 9.205 9.720 7.476 1.00 66.31 97 TYR A N 1
ATOM 731 C CA . TYR A 1 97 ? 10.060 10.871 7.179 1.00 66.31 97 TYR A CA 1
ATOM 732 C C . TYR A 1 97 ? 9.408 11.889 6.243 1.00 66.31 97 TYR A C 1
ATOM 734 O O . TYR A 1 97 ? 10.007 12.942 5.988 1.00 66.31 97 TYR A O 1
ATOM 742 N N . ASP A 1 98 ? 8.184 11.620 5.784 1.00 65.12 98 ASP A N 1
ATOM 743 C CA . ASP A 1 98 ? 7.391 12.565 5.019 1.00 65.12 98 ASP A CA 1
ATOM 744 C C . ASP A 1 98 ? 7.180 13.856 5.831 1.00 65.12 98 ASP A C 1
ATOM 746 O O . ASP A 1 98 ? 6.736 13.865 6.983 1.00 65.12 98 ASP A O 1
ATOM 750 N N . LYS A 1 99 ? 7.550 14.980 5.216 1.00 57.59 99 LYS A N 1
ATOM 751 C CA . LYS A 1 99 ? 7.392 16.331 5.773 1.00 57.59 99 LYS A CA 1
ATOM 752 C C . LYS A 1 99 ? 6.166 17.042 5.208 1.00 57.59 99 LYS A C 1
ATOM 754 O O . LYS A 1 99 ? 5.959 18.223 5.511 1.00 57.59 99 LYS A O 1
ATOM 759 N N . SER A 1 100 ? 5.388 16.372 4.361 1.00 61.91 100 SER A N 1
ATOM 760 C CA . SER A 1 100 ? 4.157 16.896 3.798 1.00 61.91 100 SER A CA 1
ATOM 761 C C . SER A 1 100 ? 3.214 17.306 4.920 1.00 61.91 100 SER A C 1
ATOM 763 O O . SER A 1 100 ? 2.936 16.576 5.865 1.00 61.91 100 SER A O 1
ATOM 765 N N . THR A 1 101 ? 2.713 18.532 4.819 1.00 55.38 101 THR A N 1
ATOM 766 C CA . THR A 1 101 ? 1.709 19.081 5.744 1.00 55.38 101 THR A CA 1
ATOM 767 C C . THR A 1 101 ? 0.294 18.970 5.177 1.00 55.38 101 THR A C 1
ATOM 769 O O . THR A 1 101 ? -0.647 19.494 5.772 1.00 55.38 101 THR A O 1
ATOM 772 N N . LYS A 1 102 ? 0.142 18.340 4.003 1.00 64.69 102 LYS A N 1
ATOM 773 C CA . LYS A 1 102 ? -1.113 18.298 3.238 1.00 64.69 102 LYS A CA 1
ATOM 774 C C . LYS A 1 102 ? -1.935 17.029 3.476 1.00 64.69 102 LYS A C 1
ATOM 776 O O . LYS A 1 102 ? -3.132 17.056 3.218 1.00 64.69 102 LYS A O 1
ATOM 781 N N . ASN A 1 103 ? -1.317 15.968 3.991 1.00 73.19 103 ASN A N 1
ATOM 782 C CA . ASN A 1 103 ? -1.953 14.689 4.284 1.00 73.19 103 ASN A CA 1
ATOM 783 C C . ASN A 1 103 ? -1.545 14.238 5.695 1.00 73.19 103 ASN A C 1
ATOM 785 O O . ASN A 1 103 ? -0.361 14.170 6.008 1.00 73.19 103 ASN A O 1
ATOM 789 N N . ASP A 1 104 ? -2.526 13.965 6.553 1.00 74.38 104 ASP A N 1
ATOM 790 C CA . ASP A 1 104 ? -2.322 13.439 7.908 1.00 74.38 104 ASP A CA 1
ATOM 791 C C . ASP A 1 104 ? -2.915 12.033 8.100 1.00 74.38 104 ASP A C 1
ATOM 793 O O . ASP A 1 104 ? -2.986 11.546 9.232 1.00 74.38 104 ASP A O 1
ATOM 797 N N . LYS A 1 105 ? -3.374 11.408 7.007 1.00 84.81 105 LYS A N 1
ATOM 798 C CA . LYS A 1 105 ? -4.117 10.144 7.014 1.00 84.81 105 LYS A CA 1
ATOM 799 C C . LYS A 1 105 ? -3.254 8.943 6.679 1.00 84.81 105 LYS A C 1
ATOM 801 O O . LYS A 1 105 ? -3.356 7.936 7.368 1.00 84.81 105 LYS A O 1
ATOM 806 N N . LEU A 1 106 ? -2.467 9.046 5.610 1.00 89.81 106 LEU A N 1
ATOM 807 C CA . LEU A 1 106 ? -1.677 7.949 5.051 1.00 89.81 106 LEU A CA 1
ATOM 808 C C . LEU A 1 106 ? -0.237 8.402 4.806 1.00 89.81 106 LEU A C 1
ATOM 810 O O . LEU A 1 106 ? -0.003 9.567 4.485 1.00 89.81 106 LEU A O 1
ATOM 814 N N . HIS A 1 107 ? 0.697 7.468 4.912 1.00 87.62 107 HIS A N 1
ATOM 815 C CA . HIS A 1 107 ? 2.127 7.661 4.703 1.00 87.62 107 HIS A CA 1
ATOM 816 C C . HIS A 1 107 ? 2.653 6.632 3.712 1.00 87.62 107 HIS A C 1
ATOM 818 O O . HIS A 1 107 ? 2.199 5.486 3.714 1.00 87.62 107 HIS A O 1
ATOM 824 N N . THR A 1 108 ? 3.570 7.059 2.851 1.00 89.75 108 THR A N 1
ATOM 825 C CA . THR A 1 108 ? 4.115 6.239 1.773 1.00 89.75 108 THR A CA 1
ATOM 826 C C . THR A 1 108 ? 5.376 5.499 2.212 1.00 89.75 108 THR A C 1
ATOM 828 O O . THR A 1 108 ? 6.268 6.077 2.833 1.00 89.75 108 THR A O 1
ATOM 831 N N . HIS A 1 109 ? 5.452 4.212 1.884 1.00 88.75 109 HIS A N 1
ATOM 832 C CA . HIS A 1 109 ? 6.617 3.356 2.123 1.00 88.75 109 HIS A CA 1
ATOM 833 C C . HIS A 1 109 ? 6.796 2.388 0.959 1.00 88.75 109 HIS A C 1
ATOM 835 O O . HIS A 1 109 ? 5.808 2.006 0.334 1.00 88.75 109 HIS A O 1
ATOM 841 N N . VAL A 1 110 ? 8.020 1.924 0.725 1.00 89.62 110 VAL A N 1
ATOM 842 C CA . VAL A 1 110 ? 8.276 0.746 -0.114 1.00 89.62 110 VAL A CA 1
ATOM 843 C C . VAL A 1 110 ? 8.604 -0.420 0.810 1.00 89.62 110 VAL A C 1
ATOM 845 O O . VAL A 1 110 ? 9.498 -0.338 1.649 1.00 89.62 110 VAL A O 1
ATOM 848 N N . LEU A 1 111 ? 7.817 -1.488 0.727 1.00 88.19 111 LEU A N 1
ATOM 849 C CA . LEU A 1 111 ? 7.895 -2.619 1.644 1.00 88.19 111 LEU A CA 1
ATOM 850 C C . LEU A 1 111 ? 8.205 -3.913 0.909 1.00 88.19 111 LEU A C 1
ATOM 852 O O . LEU A 1 111 ? 7.626 -4.210 -0.132 1.00 88.19 111 LEU A O 1
ATOM 856 N N . ASP A 1 112 ? 9.018 -4.739 1.551 1.00 88.06 112 ASP A N 1
ATOM 857 C CA . ASP A 1 112 ? 9.174 -6.141 1.194 1.00 88.06 112 ASP A CA 1
ATOM 858 C C . ASP A 1 112 ? 8.199 -6.984 2.011 1.00 88.06 112 ASP A C 1
ATOM 860 O O . ASP A 1 112 ? 8.176 -6.919 3.244 1.00 88.06 112 ASP A O 1
ATOM 864 N N . LEU A 1 113 ? 7.380 -7.776 1.328 1.00 89.00 113 LEU A N 1
ATOM 865 C CA . LEU A 1 113 ? 6.380 -8.653 1.920 1.00 89.00 113 LEU A CA 1
ATOM 866 C C . LEU A 1 113 ? 6.768 -10.114 1.699 1.00 89.00 113 LEU A C 1
ATOM 868 O O . LEU A 1 113 ? 7.156 -10.522 0.605 1.00 89.00 113 LEU A O 1
ATOM 872 N N . THR A 1 114 ? 6.597 -10.927 2.735 1.00 87.62 114 THR A N 1
ATOM 873 C CA . THR A 1 114 ? 6.830 -12.369 2.675 1.00 87.62 114 THR A CA 1
ATOM 874 C C . THR A 1 114 ? 5.569 -13.154 3.010 1.00 87.62 114 THR A C 1
ATOM 876 O O . THR A 1 114 ? 4.829 -12.794 3.929 1.00 87.62 114 THR A O 1
ATOM 879 N N . GLY A 1 115 ? 5.344 -14.243 2.271 1.00 86.06 115 GLY A N 1
ATOM 880 C CA . GLY A 1 115 ? 4.381 -15.287 2.617 1.00 86.06 115 GLY A CA 1
ATOM 881 C C . GLY A 1 115 ? 4.910 -16.271 3.671 1.00 86.06 115 GLY A C 1
ATOM 882 O O . GLY A 1 115 ? 4.149 -17.099 4.174 1.00 86.06 115 GLY A O 1
ATOM 883 N N . ASP A 1 116 ? 6.188 -16.181 4.061 1.00 87.94 116 ASP A N 1
ATOM 884 C CA . ASP A 1 116 ? 6.759 -16.934 5.184 1.00 87.94 116 ASP A CA 1
ATOM 885 C C . ASP A 1 116 ? 6.339 -16.310 6.524 1.00 87.94 116 ASP A C 1
ATOM 887 O O . ASP A 1 116 ? 7.119 -15.685 7.249 1.00 87.94 116 ASP A O 1
ATOM 891 N N . ILE A 1 117 ? 5.065 -16.497 6.861 1.00 90.06 117 ILE A N 1
ATOM 892 C CA . ILE A 1 117 ? 4.426 -15.883 8.021 1.00 90.06 117 ILE A CA 1
ATOM 893 C C . ILE A 1 117 ? 4.974 -16.454 9.330 1.00 90.06 117 ILE A C 1
ATOM 895 O O . ILE A 1 117 ? 4.888 -17.655 9.625 1.00 90.06 117 ILE A O 1
ATOM 899 N N . SER A 1 118 ? 5.502 -15.577 10.183 1.00 91.88 118 SER A N 1
ATOM 900 C CA . SER A 1 118 ? 5.940 -15.954 11.519 1.00 91.88 118 SER A CA 1
ATOM 901 C C . SER A 1 118 ? 4.755 -16.341 12.405 1.00 91.88 118 SER A C 1
ATOM 903 O O . SER A 1 118 ? 3.598 -15.992 12.182 1.00 91.88 118 SER A O 1
ATOM 905 N N . ARG A 1 119 ? 5.042 -17.007 13.529 1.00 94.06 119 ARG A N 1
ATOM 906 C CA . ARG A 1 119 ? 3.999 -17.310 14.527 1.00 94.06 119 ARG A CA 1
ATOM 907 C C . ARG A 1 119 ? 3.289 -16.064 15.063 1.00 94.06 119 ARG A C 1
ATOM 909 O O . ARG A 1 119 ? 2.183 -16.204 15.573 1.00 94.06 119 ARG A O 1
ATOM 916 N N . ALA A 1 120 ? 3.934 -14.897 15.014 1.00 92.50 120 ALA A N 1
ATOM 917 C CA . ALA A 1 120 ? 3.354 -13.651 15.497 1.00 92.50 120 ALA A CA 1
ATOM 918 C C . ALA A 1 120 ? 2.235 -13.161 14.565 1.00 92.50 120 ALA A C 1
ATOM 920 O O . ALA A 1 120 ? 1.202 -12.731 15.063 1.00 92.50 120 ALA A O 1
ATOM 921 N N . CYS A 1 121 ? 2.408 -13.327 13.252 1.00 93.62 121 CYS A N 1
ATOM 922 C CA . CYS A 1 121 ? 1.432 -12.963 12.224 1.00 93.62 121 CYS A CA 1
ATOM 923 C C . CYS A 1 121 ? 0.565 -14.145 11.764 1.00 93.62 121 CYS A C 1
ATOM 925 O O . CYS A 1 121 ? -0.027 -14.114 10.693 1.00 93.62 121 CYS A O 1
ATOM 927 N N . SER A 1 122 ? 0.489 -15.217 12.560 1.00 93.88 122 SER A N 1
ATOM 928 C CA . SER A 1 122 ? -0.241 -16.431 12.191 1.00 93.88 122 SER A CA 1
ATOM 929 C C . SER A 1 122 ? -1.693 -16.125 11.808 1.00 93.88 122 SER A C 1
ATOM 931 O O . SER A 1 122 ? -2.493 -15.767 12.671 1.00 93.88 122 SER A O 1
ATOM 933 N N . GLY A 1 123 ? -2.043 -16.400 10.552 1.00 89.50 123 GLY A N 1
ATOM 934 C CA . GLY A 1 123 ? -3.381 -16.171 10.005 1.00 89.50 123 GLY A CA 1
ATOM 935 C C . GLY A 1 123 ? -3.483 -14.967 9.073 1.00 89.50 123 GLY A C 1
ATOM 936 O O . GLY A 1 123 ? -4.546 -14.805 8.483 1.00 89.50 123 GLY A O 1
ATOM 937 N N . SER A 1 124 ? -2.410 -14.187 8.928 1.00 93.38 124 SER A N 1
ATOM 938 C CA . SER A 1 124 ? -2.311 -13.120 7.935 1.00 93.38 124 SER A CA 1
ATOM 939 C C . SER A 1 124 ? -1.849 -13.608 6.571 1.00 93.38 124 SER A C 1
ATOM 941 O O . SER A 1 124 ? -1.247 -14.680 6.466 1.00 93.38 124 SER A O 1
ATOM 943 N N . ASP A 1 125 ? -2.134 -12.810 5.543 1.00 92.00 125 ASP A N 1
ATOM 944 C CA . ASP A 1 125 ? -1.753 -13.109 4.160 1.00 92.00 125 ASP A CA 1
ATOM 945 C C . ASP A 1 125 ? -0.263 -12.848 3.925 1.00 92.00 125 ASP A C 1
ATOM 947 O O . ASP A 1 125 ? 0.413 -13.655 3.290 1.00 92.00 125 ASP A O 1
ATOM 951 N N . TYR A 1 126 ? 0.247 -11.741 4.476 1.00 92.25 126 TYR A N 1
ATOM 952 C CA . TYR A 1 126 ? 1.648 -11.340 4.369 1.00 92.25 126 TYR A CA 1
ATOM 953 C C . TYR A 1 126 ? 2.209 -10.844 5.705 1.00 92.25 126 TYR A C 1
ATOM 955 O O . TYR A 1 126 ? 1.493 -10.362 6.587 1.00 92.25 126 TYR A O 1
ATOM 963 N N . GLU A 1 127 ? 3.527 -10.927 5.842 1.00 91.62 127 GLU A N 1
ATOM 964 C CA . GLU A 1 127 ? 4.297 -10.255 6.885 1.00 91.62 127 GLU A CA 1
ATOM 965 C C . GLU A 1 127 ? 5.319 -9.326 6.222 1.00 91.62 127 GLU A C 1
ATOM 967 O O . GLU A 1 127 ? 5.950 -9.701 5.234 1.00 91.62 127 GLU A O 1
ATOM 972 N N . VAL A 1 128 ? 5.507 -8.117 6.756 1.00 89.62 128 VAL A N 1
ATOM 973 C CA . VAL A 1 128 ? 6.596 -7.241 6.298 1.00 89.62 128 VAL A CA 1
ATOM 974 C C . VAL A 1 128 ? 7.926 -7.876 6.691 1.00 89.62 128 VAL A C 1
ATOM 976 O O . VAL A 1 128 ? 8.195 -8.119 7.874 1.00 89.62 128 VAL A O 1
ATOM 979 N N . ALA A 1 129 ? 8.770 -8.143 5.700 1.00 83.19 129 ALA A N 1
ATOM 980 C CA . ALA A 1 129 ? 10.069 -8.745 5.907 1.00 83.19 129 ALA A CA 1
ATOM 981 C C . ALA A 1 129 ? 10.958 -7.806 6.740 1.00 83.19 129 ALA A C 1
ATOM 983 O O . ALA A 1 129 ? 11.209 -6.654 6.396 1.00 83.19 129 ALA A O 1
ATOM 984 N N . LYS A 1 130 ? 11.474 -8.318 7.865 1.00 60.84 130 LYS A N 1
ATOM 985 C CA . LYS A 1 130 ? 12.347 -7.573 8.796 1.00 60.84 130 LYS A CA 1
ATOM 986 C C . LYS A 1 130 ? 13.658 -7.069 8.181 1.00 60.84 130 LYS A C 1
ATOM 988 O O . LYS A 1 130 ? 14.348 -6.286 8.827 1.00 60.84 130 LYS A O 1
ATOM 993 N N . SER A 1 131 ? 14.046 -7.564 7.007 1.00 51.62 131 SER A N 1
ATOM 994 C CA . SER A 1 131 ? 15.318 -7.259 6.341 1.00 51.62 131 SER A CA 1
ATOM 995 C C . SER A 1 131 ? 15.309 -5.943 5.563 1.00 51.62 131 SER A C 1
ATOM 997 O O . SER A 1 131 ? 16.196 -5.737 4.745 1.00 51.62 131 SER A O 1
ATOM 999 N N . SER A 1 132 ? 14.380 -5.023 5.850 1.00 49.31 132 SER A N 1
ATOM 1000 C CA . SER A 1 132 ? 14.304 -3.697 5.217 1.00 49.31 132 SER A CA 1
ATOM 1001 C C . SER A 1 132 ? 15.580 -2.847 5.335 1.00 49.31 132 SER A C 1
ATOM 1003 O O . SER A 1 132 ? 15.665 -1.796 4.717 1.00 49.31 132 SER A O 1
ATOM 1005 N N . SER A 1 133 ? 16.603 -3.292 6.077 1.00 47.59 133 SER A N 1
ATOM 1006 C CA . SER A 1 133 ? 17.953 -2.720 6.008 1.00 47.59 133 SER A CA 1
ATOM 1007 C C . SER A 1 133 ? 18.631 -2.862 4.639 1.00 47.59 133 SER A C 1
ATOM 1009 O O . SER A 1 133 ? 19.642 -2.202 4.429 1.00 47.59 133 SER A O 1
ATOM 1011 N N . ASP A 1 134 ? 18.111 -3.724 3.760 1.00 55.41 134 ASP A N 1
ATOM 1012 C CA . ASP A 1 134 ? 18.576 -3.891 2.376 1.00 55.41 134 ASP A CA 1
ATOM 1013 C C . ASP A 1 134 ? 17.689 -3.137 1.362 1.00 55.41 134 ASP A C 1
ATOM 1015 O O . ASP A 1 134 ? 17.980 -3.154 0.168 1.00 55.41 134 ASP A O 1
ATOM 1019 N N . ASN A 1 135 ? 16.617 -2.481 1.825 1.00 65.12 135 ASN A N 1
ATOM 1020 C CA . ASN A 1 135 ? 15.703 -1.715 0.986 1.00 65.12 135 ASN A CA 1
ATOM 1021 C C . ASN A 1 135 ? 15.966 -0.216 1.166 1.00 65.12 135 ASN A C 1
ATOM 1023 O O . ASN A 1 135 ? 15.401 0.433 2.050 1.00 65.12 135 ASN A O 1
ATOM 1027 N N . ASP A 1 136 ? 16.844 0.327 0.322 1.00 65.19 136 ASP A N 1
ATOM 1028 C CA . ASP A 1 136 ? 17.188 1.754 0.328 1.00 65.19 136 ASP A CA 1
ATOM 1029 C C . ASP A 1 136 ? 15.963 2.657 0.055 1.00 65.19 136 ASP A C 1
ATOM 1031 O O . ASP A 1 136 ? 15.970 3.823 0.455 1.00 65.19 136 ASP A O 1
ATOM 1035 N N . ALA A 1 137 ? 14.897 2.113 -0.547 1.00 64.31 137 ALA A N 1
ATOM 1036 C CA . ALA A 1 137 ? 13.652 2.812 -0.858 1.00 64.31 137 ALA A CA 1
ATOM 1037 C C . ALA A 1 137 ? 12.606 2.765 0.276 1.00 64.31 137 ALA A C 1
ATOM 1039 O O . ALA A 1 137 ? 11.539 3.363 0.150 1.00 64.31 137 ALA A O 1
ATOM 1040 N N . PHE A 1 138 ? 12.873 2.091 1.405 1.00 74.44 138 PHE A N 1
ATOM 1041 C CA . PHE A 1 138 ? 11.883 1.904 2.480 1.00 74.44 138 PHE A CA 1
ATOM 1042 C C . PHE A 1 138 ? 11.262 3.220 2.979 1.00 74.44 138 PHE A C 1
ATOM 1044 O O . PHE A 1 138 ? 10.043 3.332 3.168 1.00 74.44 138 PHE A O 1
ATOM 1051 N N . ASP A 1 139 ? 12.111 4.229 3.171 1.00 70.81 139 ASP A N 1
ATOM 1052 C CA . ASP A 1 139 ? 11.729 5.557 3.639 1.00 70.81 139 ASP A CA 1
ATOM 1053 C C . ASP A 1 139 ? 11.491 6.497 2.453 1.00 70.81 139 ASP A C 1
ATOM 1055 O O . ASP A 1 139 ? 12.336 7.325 2.105 1.00 70.81 139 ASP A O 1
ATOM 1059 N N . THR A 1 140 ? 10.315 6.387 1.839 1.00 74.12 140 THR A N 1
ATOM 1060 C CA . THR A 1 140 ? 9.966 7.247 0.704 1.00 74.12 140 THR A CA 1
ATOM 1061 C C . THR A 1 140 ? 9.505 8.637 1.133 1.00 74.12 140 THR A C 1
ATOM 1063 O O . THR A 1 140 ? 9.034 8.865 2.249 1.00 74.12 140 THR A O 1
ATOM 1066 N N . VAL A 1 141 ? 9.604 9.584 0.201 1.00 78.31 141 VAL A N 1
ATOM 1067 C CA . VAL A 1 141 ? 9.035 10.936 0.326 1.00 78.31 141 VAL A CA 1
ATOM 1068 C C . VAL A 1 141 ? 8.033 11.230 -0.791 1.00 78.31 141 VAL A C 1
ATOM 1070 O O . VAL A 1 141 ? 7.802 12.397 -1.115 1.00 78.31 141 VAL A O 1
ATOM 1073 N N . TYR A 1 142 ? 7.456 10.176 -1.381 1.00 87.81 142 TYR A N 1
ATOM 1074 C CA . TYR A 1 142 ? 6.553 10.302 -2.519 1.00 87.81 142 TYR A CA 1
ATOM 1075 C C . TYR A 1 142 ? 5.346 11.175 -2.169 1.00 87.81 142 TYR A C 1
ATOM 1077 O O . TYR A 1 142 ? 4.665 10.893 -1.173 1.00 87.81 142 TYR A O 1
ATOM 1085 N N . PRO A 1 143 ? 5.077 12.241 -2.950 1.00 89.62 143 PRO A N 1
ATOM 1086 C CA . PRO A 1 143 ? 3.926 13.100 -2.742 1.00 89.62 143 PRO A CA 1
ATOM 1087 C C . PRO A 1 143 ? 2.627 12.300 -2.704 1.00 89.62 143 PRO A C 1
ATOM 1089 O O . PRO A 1 143 ? 2.269 11.629 -3.665 1.00 89.62 143 PRO A O 1
ATOM 1092 N N . ILE A 1 144 ? 1.892 12.431 -1.600 1.00 90.38 144 ILE A N 1
ATOM 1093 C CA . ILE A 1 144 ? 0.574 11.824 -1.431 1.00 90.38 144 ILE A CA 1
ATOM 1094 C C . ILE A 1 144 ? -0.478 12.882 -1.078 1.00 90.38 144 ILE A C 1
ATOM 1096 O O . ILE A 1 144 ? -0.286 13.719 -0.189 1.00 90.38 144 ILE A O 1
ATOM 1100 N N . ASP A 1 145 ? -1.621 12.824 -1.758 1.00 91.00 145 ASP A N 1
ATOM 1101 C CA . ASP A 1 145 ? -2.812 13.629 -1.486 1.00 91.00 145 ASP A CA 1
ATOM 1102 C C . ASP A 1 145 ? -4.019 12.716 -1.247 1.00 91.00 145 ASP A C 1
ATOM 1104 O O . ASP A 1 145 ? -4.293 11.802 -2.022 1.00 91.00 145 ASP A O 1
ATOM 1108 N N . VAL A 1 146 ? -4.757 12.966 -0.163 1.00 91.75 146 VAL A N 1
ATOM 1109 C CA . VAL A 1 146 ? -5.948 12.186 0.200 1.00 91.75 146 VAL A CA 1
ATOM 1110 C C . VAL A 1 146 ? -7.136 13.126 0.340 1.00 91.75 146 VAL A C 1
ATOM 1112 O O . VAL A 1 146 ? -7.242 13.891 1.304 1.00 91.75 146 VAL A O 1
ATOM 1115 N N . LYS A 1 147 ? -8.078 13.036 -0.601 1.00 91.00 147 LYS A N 1
ATOM 1116 C CA . LYS A 1 147 ? -9.294 13.857 -0.635 1.00 91.00 147 LYS A CA 1
ATOM 1117 C C . LYS A 1 147 ? -10.516 12.966 -0.658 1.00 91.00 147 LYS A C 1
ATOM 1119 O O . LYS A 1 147 ? -10.760 12.275 -1.637 1.00 91.00 147 LYS A O 1
ATOM 1124 N N . GLU A 1 148 ? -11.308 13.034 0.409 1.00 92.56 148 GLU A N 1
ATOM 1125 C CA . GLU A 1 148 ? -12.517 12.218 0.559 1.00 92.56 148 GLU A CA 1
ATOM 1126 C C . GLU A 1 148 ? -12.204 10.730 0.349 1.00 92.56 148 GLU A C 1
ATOM 1128 O O . GLU A 1 148 ? -11.570 10.136 1.217 1.00 92.56 148 GLU A O 1
ATOM 1133 N N . ASN A 1 149 ? -12.630 10.152 -0.771 1.00 94.75 149 ASN A N 1
ATOM 1134 C CA . ASN A 1 149 ? -12.457 8.754 -1.156 1.00 94.75 149 ASN A CA 1
ATOM 1135 C C . ASN A 1 149 ? -11.450 8.558 -2.310 1.00 94.75 149 ASN A C 1
ATOM 1137 O O . ASN A 1 149 ? -11.444 7.507 -2.947 1.00 94.75 149 ASN A O 1
ATOM 1141 N N . LYS A 1 150 ? -10.627 9.574 -2.602 1.00 96.06 150 LYS A N 1
ATOM 1142 C CA . LYS A 1 150 ? -9.548 9.526 -3.594 1.00 96.06 150 LYS A CA 1
ATOM 1143 C C . LYS A 1 150 ? -8.178 9.631 -2.922 1.00 96.06 150 LYS A C 1
ATOM 1145 O O . LYS A 1 150 ? -7.978 10.477 -2.044 1.00 96.06 150 LYS A O 1
ATOM 1150 N N . ILE A 1 151 ? -7.247 8.804 -3.386 1.00 95.81 151 ILE A N 1
ATOM 1151 C CA . ILE A 1 151 ? -5.818 8.827 -3.058 1.00 95.81 151 ILE A CA 1
ATOM 1152 C C . ILE A 1 151 ? -5.069 9.099 -4.351 1.00 95.81 151 ILE A C 1
ATOM 1154 O O . ILE A 1 151 ? -5.361 8.452 -5.352 1.00 95.81 151 ILE A O 1
ATOM 1158 N N . SER A 1 152 ? -4.124 10.027 -4.310 1.00 95.38 152 SER A N 1
ATOM 1159 C CA . SER A 1 152 ? -3.204 10.308 -5.409 1.00 95.38 152 SER A CA 1
ATOM 1160 C C . SER A 1 152 ? -1.782 10.222 -4.876 1.00 95.38 152 SER A C 1
ATOM 1162 O O . SER A 1 152 ? -1.470 10.897 -3.891 1.00 95.38 152 SER A O 1
ATOM 1164 N N . ILE A 1 153 ? -0.953 9.393 -5.499 1.00 94.12 153 ILE A N 1
ATOM 1165 C CA . ILE A 1 153 ? 0.484 9.281 -5.245 1.00 94.12 153 ILE A CA 1
ATOM 1166 C C . ILE A 1 153 ? 1.184 9.627 -6.555 1.00 94.12 153 ILE A C 1
ATOM 1168 O O . ILE A 1 153 ? 0.836 9.047 -7.578 1.00 94.12 153 ILE A O 1
ATOM 1172 N N . SER A 1 154 ? 2.121 10.567 -6.536 1.00 92.88 154 SER A N 1
ATOM 1173 C CA . SER A 1 154 ? 2.793 11.042 -7.754 1.00 92.88 154 SER A CA 1
ATOM 1174 C C . SER A 1 154 ? 4.301 10.880 -7.668 1.00 92.88 154 SER A C 1
ATOM 1176 O O . SER A 1 154 ? 4.842 10.779 -6.563 1.00 92.88 154 SER A O 1
ATOM 1178 N N . ASP A 1 155 ? 4.947 10.934 -8.831 1.00 92.62 155 ASP A N 1
ATOM 1179 C CA . ASP A 1 155 ? 6.404 10.946 -8.994 1.00 92.62 155 ASP A CA 1
ATOM 1180 C C . ASP A 1 155 ? 7.077 9.735 -8.318 1.00 92.62 155 ASP A C 1
ATOM 1182 O O . ASP A 1 155 ? 8.082 9.882 -7.619 1.00 92.62 155 ASP A O 1
ATOM 1186 N N . VAL A 1 156 ? 6.469 8.547 -8.438 1.00 92.25 156 VAL A N 1
ATOM 1187 C CA . VAL A 1 156 ? 7.030 7.299 -7.902 1.00 92.25 156 VAL A CA 1
ATOM 1188 C C . VAL A 1 156 ? 8.094 6.787 -8.861 1.00 92.25 156 VAL A C 1
ATOM 1190 O O . VAL A 1 156 ? 7.749 6.391 -9.970 1.00 92.25 156 VAL A O 1
ATOM 1193 N N . ASP A 1 157 ? 9.350 6.729 -8.424 1.00 91.94 157 ASP A N 1
ATOM 1194 C CA . ASP A 1 157 ? 10.447 6.202 -9.238 1.00 91.94 157 ASP A CA 1
ATOM 1195 C C . ASP A 1 157 ? 10.238 4.696 -9.456 1.00 91.94 157 ASP A C 1
ATOM 1197 O O . ASP A 1 157 ? 10.093 3.925 -8.499 1.00 91.94 157 ASP A O 1
ATOM 1201 N N . VAL A 1 158 ? 10.187 4.251 -10.715 1.00 90.88 158 VAL A N 1
ATOM 1202 C CA . VAL A 1 158 ? 9.994 2.823 -11.015 1.00 90.88 158 VAL A CA 1
ATOM 1203 C C . VAL A 1 158 ? 11.189 1.973 -10.585 1.00 90.88 158 VAL A C 1
ATOM 1205 O O . VAL A 1 158 ? 11.004 0.778 -10.346 1.00 90.88 158 VAL A O 1
ATOM 1208 N N . ASP A 1 159 ? 12.381 2.565 -10.445 1.00 89.94 159 ASP A N 1
ATOM 1209 C CA . ASP A 1 159 ? 13.590 1.872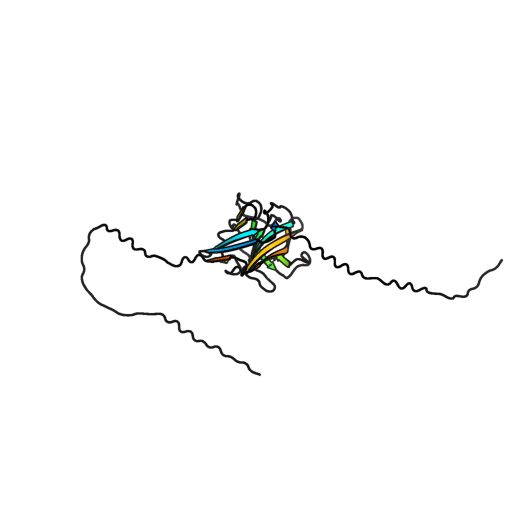 -9.985 1.00 89.94 159 ASP A CA 1
ATOM 1210 C C . ASP A 1 159 ? 13.517 1.514 -8.488 1.00 89.94 159 ASP A C 1
ATOM 1212 O O . ASP A 1 159 ? 14.175 0.567 -8.045 1.00 89.94 159 ASP A O 1
ATOM 1216 N N . ASP A 1 160 ? 12.679 2.210 -7.712 1.00 89.25 160 ASP A N 1
ATOM 1217 C CA . ASP A 1 160 ? 12.396 1.864 -6.315 1.00 89.25 160 ASP A CA 1
ATOM 1218 C C . ASP A 1 160 ? 11.459 0.649 -6.197 1.00 89.25 160 ASP A C 1
ATOM 1220 O O . ASP A 1 160 ? 11.323 0.061 -5.120 1.00 89.25 160 ASP A O 1
ATOM 1224 N N . LEU A 1 161 ? 10.811 0.241 -7.291 1.00 89.38 161 LEU A N 1
ATOM 1225 C CA . LEU A 1 161 ? 9.868 -0.873 -7.334 1.00 89.38 161 LEU A CA 1
ATOM 1226 C C . LEU A 1 161 ? 10.545 -2.153 -7.842 1.00 89.38 161 LEU A C 1
ATOM 1228 O O . LEU A 1 161 ? 11.588 -2.135 -8.486 1.00 89.38 161 LEU A O 1
ATOM 1232 N N . ALA A 1 162 ? 9.949 -3.316 -7.569 1.00 86.19 162 ALA A N 1
ATOM 1233 C CA . ALA A 1 162 ? 10.535 -4.595 -8.000 1.00 86.19 162 ALA A CA 1
ATOM 1234 C C . ALA A 1 162 ? 10.466 -4.815 -9.523 1.00 86.19 162 ALA A C 1
ATOM 1236 O O . ALA A 1 162 ? 11.139 -5.690 -10.069 1.00 86.19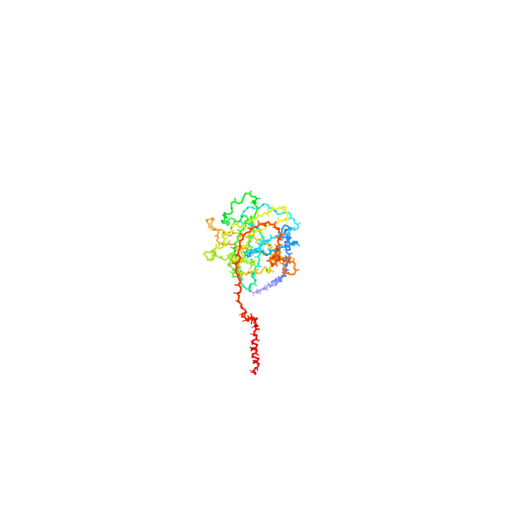 162 ALA A O 1
ATOM 1237 N N . SER A 1 163 ? 9.593 -4.074 -10.200 1.00 86.25 163 SER A N 1
ATOM 1238 C CA . SER A 1 163 ? 9.275 -4.205 -11.615 1.00 86.25 163 SER A CA 1
ATOM 1239 C C . SER A 1 163 ? 8.637 -2.903 -12.093 1.00 86.25 163 SER A C 1
ATOM 1241 O O . SER A 1 163 ? 7.920 -2.241 -11.343 1.00 86.25 163 SER A O 1
ATOM 1243 N N . ASP A 1 164 ? 8.847 -2.573 -13.365 1.00 84.88 164 ASP A N 1
ATOM 1244 C CA . ASP A 1 164 ? 8.254 -1.405 -14.023 1.00 84.88 164 ASP A CA 1
ATOM 1245 C C . ASP A 1 164 ? 6.751 -1.573 -14.304 1.00 84.88 164 ASP A C 1
ATOM 1247 O O . ASP A 1 164 ? 6.079 -0.643 -14.733 1.00 84.88 164 ASP A O 1
ATOM 1251 N N . THR A 1 165 ? 6.182 -2.759 -14.078 1.00 89.06 165 THR A N 1
ATOM 1252 C CA . THR A 1 165 ? 4.814 -3.083 -14.481 1.00 89.06 165 THR A CA 1
ATOM 1253 C C . THR A 1 165 ? 3.911 -3.308 -13.271 1.00 89.06 165 THR A C 1
ATOM 1255 O O . THR A 1 165 ? 4.016 -4.340 -12.615 1.00 89.06 165 THR A O 1
ATOM 1258 N N . VAL A 1 166 ? 2.927 -2.435 -13.036 1.00 92.06 166 VAL A N 1
ATOM 1259 C CA . VAL A 1 166 ? 1.907 -2.618 -11.990 1.00 92.06 166 VAL A CA 1
ATOM 1260 C C . VAL A 1 166 ? 0.995 -3.793 -12.338 1.00 92.06 166 VAL A C 1
ATOM 1262 O O . VAL A 1 166 ? 0.310 -3.789 -13.360 1.00 92.06 166 VAL A O 1
ATOM 1265 N N . LYS A 1 167 ? 0.960 -4.810 -11.474 1.00 92.38 167 LYS A N 1
ATOM 1266 C CA . LYS A 1 167 ? 0.158 -6.036 -11.619 1.00 92.38 167 LYS A CA 1
ATOM 1267 C C . LYS A 1 167 ? -1.177 -5.961 -10.892 1.00 92.38 167 LYS A C 1
ATOM 1269 O O . LYS A 1 167 ? -2.164 -6.537 -11.361 1.00 92.38 167 LYS A O 1
ATOM 1274 N N . ALA A 1 168 ? -1.205 -5.290 -9.746 1.00 94.06 168 ALA A N 1
ATOM 1275 C CA . ALA A 1 168 ? -2.405 -5.160 -8.940 1.00 94.06 168 ALA A CA 1
ATOM 1276 C C . ALA A 1 168 ? -2.367 -3.921 -8.040 1.00 94.06 168 ALA A C 1
ATOM 1278 O O . ALA A 1 168 ? -1.302 -3.467 -7.626 1.00 94.06 168 ALA A O 1
ATOM 1279 N N . ILE A 1 169 ? -3.556 -3.435 -7.698 1.00 96.19 169 ILE A N 1
ATOM 1280 C CA . ILE A 1 169 ? -3.784 -2.468 -6.628 1.00 96.19 169 ILE A CA 1
ATOM 1281 C C . ILE A 1 169 ? -4.574 -3.183 -5.543 1.00 96.19 169 ILE A C 1
ATOM 1283 O O . ILE A 1 169 ? -5.558 -3.862 -5.836 1.00 96.19 169 ILE A O 1
ATOM 1287 N N . THR A 1 170 ? -4.149 -3.052 -4.295 1.00 96.31 170 THR A N 1
ATOM 1288 C CA . THR A 1 170 ? -4.786 -3.710 -3.153 1.00 96.31 170 THR A CA 1
ATOM 1289 C C . THR A 1 170 ? -5.179 -2.709 -2.080 1.00 96.31 170 THR A C 1
ATOM 1291 O O . THR A 1 170 ? -4.539 -1.672 -1.935 1.00 96.31 170 THR A O 1
ATOM 1294 N N . SER A 1 171 ? -6.217 -3.023 -1.311 1.00 97.06 171 SER A N 1
ATOM 1295 C CA . SER A 1 171 ? -6.414 -2.482 0.030 1.00 97.06 171 SER A CA 1
ATOM 1296 C C . SER A 1 171 ? -6.139 -3.565 1.073 1.00 97.06 171 SER A C 1
ATOM 1298 O O . SER A 1 171 ? -6.359 -4.756 0.833 1.00 97.06 171 SER A O 1
ATOM 1300 N N . PHE A 1 172 ? -5.676 -3.161 2.251 1.00 95.81 172 PHE A N 1
ATOM 1301 C CA . PHE A 1 172 ? -5.305 -4.097 3.307 1.00 95.81 172 PHE A CA 1
ATOM 1302 C C . PHE A 1 172 ? -5.558 -3.532 4.705 1.00 95.81 172 PHE A C 1
ATOM 1304 O O . PHE A 1 172 ? -5.585 -2.316 4.908 1.00 95.81 172 PHE A O 1
ATOM 1311 N N . SER A 1 173 ? -5.695 -4.424 5.685 1.00 94.38 173 SER A N 1
ATOM 1312 C CA . SER A 1 173 ? -5.506 -4.103 7.100 1.00 94.38 173 SER A CA 1
ATOM 1313 C C . SER A 1 173 ? -4.087 -4.449 7.528 1.00 94.38 173 SER A C 1
ATOM 1315 O O . SER A 1 173 ? -3.487 -5.388 7.010 1.00 94.38 173 SER A O 1
ATOM 1317 N N . ALA A 1 174 ? -3.559 -3.690 8.485 1.00 92.69 174 ALA A N 1
ATOM 1318 C CA . ALA A 1 174 ? -2.228 -3.893 9.030 1.00 92.69 174 ALA A CA 1
ATOM 1319 C C . ALA A 1 174 ? -2.239 -3.893 10.560 1.00 92.69 174 ALA A C 1
ATOM 1321 O O . ALA A 1 174 ? -2.885 -3.053 11.195 1.00 92.69 174 ALA A O 1
ATOM 1322 N N . GLU A 1 175 ? -1.475 -4.801 11.163 1.00 91.75 175 GLU A N 1
ATOM 1323 C CA . GLU A 1 175 ? -1.283 -4.871 12.611 1.00 91.75 175 GLU A CA 1
ATOM 1324 C C . GLU A 1 175 ? 0.204 -4.868 12.972 1.00 91.75 175 GLU A C 1
ATOM 1326 O O . GLU A 1 175 ? 0.960 -5.763 12.595 1.00 91.75 175 GLU A O 1
ATOM 1331 N N . ALA A 1 176 ? 0.620 -3.860 13.743 1.00 90.06 176 ALA A N 1
ATOM 1332 C CA . ALA A 1 176 ? 1.977 -3.743 14.257 1.00 90.06 176 ALA A CA 1
ATOM 1333 C C . ALA A 1 176 ? 2.103 -4.423 15.630 1.00 90.06 176 ALA A C 1
ATOM 1335 O O . ALA A 1 176 ? 1.577 -3.956 16.648 1.00 90.06 176 ALA A O 1
ATOM 1336 N N . ILE A 1 177 ? 2.876 -5.506 15.690 1.00 89.75 177 ILE A N 1
ATOM 1337 C CA . ILE A 1 177 ? 3.199 -6.211 16.931 1.00 89.75 177 ILE A CA 1
ATOM 1338 C C . ILE A 1 177 ? 4.480 -5.615 17.504 1.00 89.75 177 ILE A C 1
ATOM 1340 O O . ILE A 1 177 ? 5.564 -5.757 16.940 1.00 89.75 177 ILE A O 1
ATOM 1344 N N . THR A 1 178 ? 4.366 -4.962 18.658 1.00 86.38 178 THR A N 1
ATOM 1345 C CA . THR A 1 178 ? 5.478 -4.241 19.295 1.00 86.38 178 THR A CA 1
ATOM 1346 C C . THR A 1 178 ? 6.025 -4.966 20.522 1.00 86.38 178 THR A C 1
ATOM 1348 O O . THR A 1 178 ? 5.250 -5.486 21.327 1.00 86.38 178 THR A O 1
ATOM 1351 N N . HIS A 1 179 ? 7.334 -4.877 20.755 1.00 85.19 179 HIS A N 1
ATOM 1352 C CA . HIS A 1 179 ? 7.968 -5.234 22.026 1.00 85.19 179 HIS A CA 1
ATOM 1353 C C . HIS A 1 179 ? 8.832 -4.069 22.524 1.00 85.19 179 HIS A C 1
ATOM 1355 O O . HIS A 1 179 ? 9.725 -3.618 21.812 1.00 85.19 179 HIS A O 1
ATOM 1361 N N . ASN A 1 180 ? 8.577 -3.592 23.749 1.00 85.81 180 ASN A N 1
ATOM 1362 C CA . ASN A 1 180 ? 9.207 -2.389 24.320 1.00 85.81 180 ASN A CA 1
ATOM 1363 C C . ASN A 1 180 ? 9.122 -1.178 23.373 1.00 85.81 180 ASN A C 1
ATOM 1365 O O . ASN A 1 180 ? 10.133 -0.548 23.086 1.00 85.81 180 ASN A O 1
ATOM 1369 N N . ASP A 1 181 ? 7.922 -0.928 22.844 1.00 80.69 181 ASP A N 1
ATOM 1370 C CA . ASP A 1 181 ? 7.599 0.155 21.901 1.00 80.69 181 ASP A CA 1
ATOM 1371 C C . ASP A 1 181 ? 8.308 0.106 20.537 1.00 80.69 181 ASP A C 1
ATOM 1373 O O . ASP A 1 181 ? 8.029 0.935 19.680 1.00 80.69 181 ASP A O 1
ATOM 1377 N N . ASN A 1 182 ? 9.128 -0.915 20.279 1.00 81.25 182 ASN A N 1
ATOM 1378 C CA . ASN A 1 182 ? 9.694 -1.167 18.957 1.00 81.25 182 ASN A CA 1
ATOM 1379 C C . ASN A 1 182 ? 8.797 -2.129 18.183 1.00 81.25 182 ASN A C 1
ATOM 1381 O O . ASN A 1 182 ? 8.458 -3.202 18.700 1.00 81.25 182 ASN A O 1
ATOM 1385 N N . ILE A 1 183 ? 8.456 -1.779 16.942 1.00 85.00 183 ILE A N 1
ATOM 1386 C CA . ILE A 1 183 ? 7.787 -2.699 16.020 1.00 85.00 183 ILE A CA 1
ATOM 1387 C C . ILE A 1 183 ? 8.692 -3.912 15.815 1.00 85.00 183 ILE A C 1
ATOM 1389 O O . ILE A 1 183 ? 9.878 -3.796 15.517 1.00 85.00 183 ILE A O 1
ATOM 1393 N N . GLN A 1 184 ? 8.124 -5.085 16.060 1.00 87.38 184 GLN A N 1
ATOM 1394 C CA . GLN A 1 184 ? 8.761 -6.363 15.798 1.00 87.38 184 GLN A CA 1
ATOM 1395 C C . GLN A 1 184 ? 8.146 -7.015 14.576 1.00 87.38 184 GLN A C 1
ATOM 1397 O O . GLN A 1 184 ? 8.874 -7.636 13.835 1.00 87.38 184 GLN A O 1
ATOM 1402 N N . HIS A 1 185 ? 6.842 -6.918 14.357 1.00 89.75 185 HIS A N 1
ATOM 1403 C CA . HIS A 1 185 ? 6.211 -7.520 13.187 1.00 89.75 185 HIS A CA 1
ATOM 1404 C C . HIS A 1 185 ? 5.141 -6.578 12.661 1.00 89.75 185 HIS A C 1
ATOM 1406 O O . HIS A 1 185 ? 4.524 -5.864 13.454 1.00 89.75 185 HIS A O 1
ATOM 1412 N N . VAL A 1 186 ? 4.925 -6.594 11.352 1.00 91.56 186 VAL A N 1
ATOM 1413 C CA . VAL A 1 186 ? 3.776 -5.952 10.718 1.00 91.56 186 VAL A CA 1
ATOM 1414 C C . VAL A 1 186 ? 3.079 -7.026 9.900 1.00 91.56 186 VAL A C 1
ATOM 1416 O O . VAL A 1 186 ? 3.664 -7.570 8.966 1.00 91.56 186 VAL A O 1
ATOM 1419 N N . CYS A 1 187 ? 1.866 -7.364 10.313 1.00 93.62 187 CYS A N 1
ATOM 1420 C CA . CYS A 1 187 ? 1.044 -8.394 9.694 1.00 93.62 187 CYS A CA 1
ATOM 1421 C C . CYS A 1 187 ? 0.037 -7.719 8.765 1.00 93.62 187 CYS A C 1
ATOM 1423 O O . CYS A 1 187 ? -0.573 -6.728 9.174 1.00 93.62 187 CYS A O 1
ATOM 1425 N N . ILE A 1 188 ? -0.114 -8.225 7.545 1.00 93.75 188 ILE A N 1
ATOM 1426 C CA . ILE A 1 188 ? -0.937 -7.634 6.490 1.00 93.75 188 ILE A CA 1
ATOM 1427 C C . ILE A 1 188 ? -2.010 -8.638 6.067 1.00 93.75 188 ILE A C 1
ATOM 1429 O O . ILE A 1 188 ? -1.694 -9.776 5.717 1.00 93.75 188 ILE A O 1
ATOM 1433 N N . ASP A 1 189 ? -3.265 -8.190 6.052 1.00 94.06 189 ASP A N 1
ATOM 1434 C CA . ASP A 1 189 ? -4.398 -8.962 5.537 1.00 94.06 189 ASP A CA 1
ATOM 1435 C C . ASP A 1 189 ? -5.044 -8.199 4.381 1.00 94.06 189 ASP A C 1
ATOM 1437 O O . ASP A 1 189 ? -5.526 -7.071 4.551 1.00 94.06 189 ASP A O 1
ATOM 1441 N N . ILE A 1 190 ? -5.071 -8.817 3.207 1.00 93.88 190 ILE A N 1
ATOM 1442 C CA . ILE A 1 190 ? -5.631 -8.247 1.989 1.00 93.88 190 ILE A CA 1
ATOM 1443 C C . ILE A 1 190 ? -7.153 -8.186 2.119 1.00 93.88 190 ILE A C 1
ATOM 1445 O O . ILE A 1 190 ? -7.819 -9.172 2.432 1.00 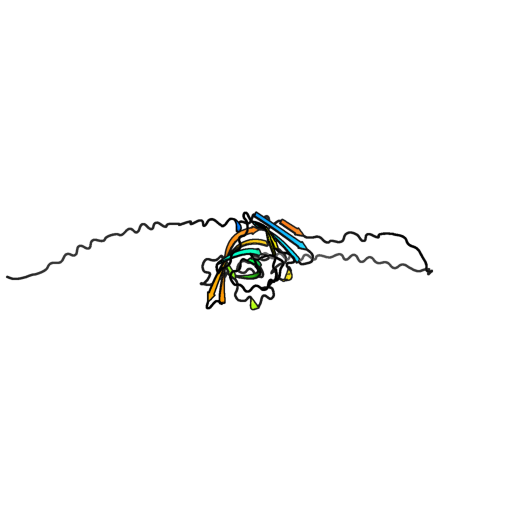93.88 190 ILE A O 1
ATOM 1449 N N . GLN A 1 191 ? -7.716 -7.008 1.869 1.00 95.06 191 GLN A N 1
ATOM 1450 C CA . GLN A 1 191 ? -9.154 -6.756 1.973 1.00 95.06 191 GLN A CA 1
ATOM 1451 C C . GLN A 1 191 ? -9.814 -6.712 0.596 1.00 95.06 191 GLN A C 1
ATOM 1453 O O . GLN A 1 191 ? -10.919 -7.225 0.433 1.00 95.06 191 GLN A O 1
ATOM 1458 N N . ASP A 1 192 ? -9.135 -6.125 -0.391 1.00 95.56 192 ASP A N 1
ATOM 1459 C CA . ASP A 1 192 ? -9.596 -6.044 -1.776 1.00 95.56 192 ASP A CA 1
ATOM 1460 C C . ASP A 1 192 ? -8.427 -5.997 -2.759 1.00 95.56 192 ASP A C 1
ATOM 1462 O O . ASP A 1 192 ? -7.307 -5.613 -2.396 1.00 95.56 192 ASP A O 1
ATOM 1466 N N . VAL A 1 193 ? -8.698 -6.362 -4.015 1.00 95.06 193 VAL A N 1
ATOM 1467 C CA . VAL A 1 193 ? -7.708 -6.377 -5.098 1.00 95.06 193 VAL A CA 1
ATOM 1468 C C . VAL A 1 193 ? -8.352 -6.017 -6.437 1.00 95.06 193 VAL A C 1
ATOM 1470 O O . VAL A 1 193 ? -9.254 -6.712 -6.894 1.00 95.06 193 VAL A O 1
ATOM 1473 N N . LEU A 1 194 ? -7.795 -5.013 -7.115 1.00 95.25 194 LEU A N 1
ATOM 1474 C CA . LEU A 1 194 ? -7.983 -4.769 -8.547 1.00 95.25 194 LEU A CA 1
ATOM 1475 C C . LEU A 1 194 ? -6.784 -5.330 -9.314 1.00 95.25 194 LEU A C 1
ATOM 1477 O O . LEU A 1 194 ? -5.637 -5.033 -8.978 1.00 95.25 194 LEU A O 1
ATOM 1481 N N . LYS A 1 195 ? -7.026 -6.137 -10.351 1.00 93.00 195 LYS A N 1
ATOM 1482 C CA . LYS A 1 195 ? -5.967 -6.712 -11.207 1.00 93.00 195 LYS A CA 1
ATOM 1483 C C . LYS A 1 195 ? -5.875 -5.970 -12.543 1.00 93.00 195 LYS A C 1
ATOM 1485 O O . LYS A 1 195 ? -6.752 -5.187 -12.878 1.00 93.00 195 LYS A O 1
ATOM 1490 N N . GLN A 1 196 ? -4.864 -6.260 -13.367 1.00 84.38 196 GLN A N 1
ATOM 1491 C CA . GLN A 1 196 ? -4.622 -5.551 -14.640 1.00 84.38 196 GLN A CA 1
ATOM 1492 C C . GLN A 1 196 ? -5.790 -5.404 -15.651 1.00 84.38 196 GLN A C 1
ATOM 1494 O O . GLN A 1 196 ? -5.720 -4.455 -16.423 1.00 84.38 196 GLN A O 1
ATOM 1499 N N . PRO A 1 197 ? -6.864 -6.223 -15.724 1.00 84.81 197 PRO A N 1
ATOM 1500 C CA . PRO A 1 197 ? -8.005 -5.846 -16.572 1.00 84.81 197 PRO A CA 1
ATOM 1501 C C . PRO A 1 197 ? -8.941 -4.804 -15.929 1.00 84.81 197 PRO A C 1
ATOM 1503 O O . PRO A 1 197 ? -9.817 -4.276 -16.609 1.00 84.81 197 PRO A O 1
ATOM 1506 N N . GLU A 1 198 ? -8.796 -4.545 -14.630 1.00 90.62 198 GLU A N 1
ATOM 1507 C CA . GLU A 1 198 ? -9.633 -3.653 -13.815 1.00 90.62 198 GLU A CA 1
ATOM 1508 C C . GLU A 1 198 ? -8.931 -2.327 -13.486 1.00 90.62 198 GLU A C 1
ATOM 1510 O O . GLU A 1 198 ? -9.581 -1.383 -13.038 1.00 90.62 198 GLU A O 1
ATOM 1515 N N . ILE A 1 199 ? -7.618 -2.260 -13.720 1.00 92.75 199 ILE A N 1
ATOM 1516 C CA . ILE A 1 199 ? -6.798 -1.058 -13.579 1.00 92.75 199 ILE A CA 1
ATOM 1517 C C . ILE A 1 199 ? -6.721 -0.372 -14.941 1.00 92.75 199 ILE A C 1
ATOM 1519 O O . ILE A 1 199 ? -6.430 -1.001 -15.960 1.00 92.75 199 ILE A O 1
ATOM 1523 N N . SER A 1 200 ? -6.976 0.927 -14.953 1.00 94.75 200 SER A N 1
ATOM 1524 C CA . SER A 1 200 ? -6.729 1.777 -16.109 1.00 94.75 200 SER A CA 1
ATOM 1525 C C . SER A 1 200 ? -5.236 2.097 -16.152 1.00 94.75 200 SER A C 1
ATOM 1527 O O . SER A 1 200 ? -4.692 2.615 -15.184 1.00 94.75 200 SER A O 1
ATOM 1529 N N . ILE A 1 201 ? -4.555 1.717 -17.233 1.00 92.00 201 ILE A N 1
ATOM 1530 C CA . ILE A 1 201 ? -3.117 1.953 -17.396 1.00 92.00 201 ILE A CA 1
ATOM 1531 C C . ILE A 1 201 ? -2.919 2.850 -18.608 1.00 92.00 201 ILE A C 1
ATOM 1533 O O . ILE A 1 201 ? -3.383 2.521 -19.707 1.00 92.00 201 ILE A O 1
ATOM 1537 N N . SER A 1 202 ? -2.209 3.955 -18.415 1.00 92.25 202 SER A N 1
ATOM 1538 C CA . SER A 1 202 ? -1.795 4.843 -19.488 1.00 92.25 202 SER A CA 1
ATOM 1539 C C . SER A 1 202 ? -0.278 5.028 -19.483 1.00 92.25 202 SER A C 1
ATOM 1541 O O . SER A 1 202 ? 0.397 4.876 -18.468 1.0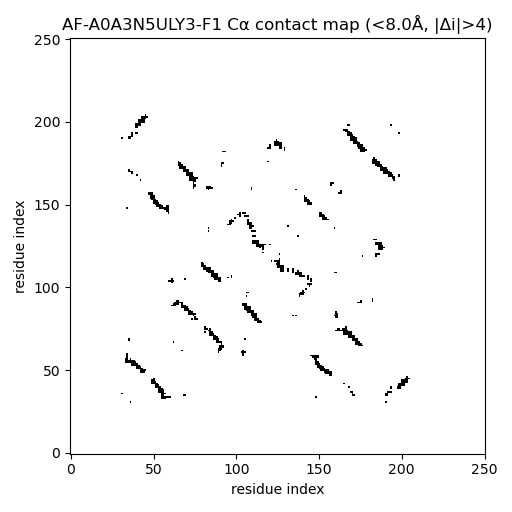0 92.25 202 SER A O 1
ATOM 1543 N N . TYR A 1 203 ? 0.265 5.292 -20.665 1.00 89.56 203 TYR A N 1
ATOM 1544 C CA . TYR A 1 203 ? 1.677 5.580 -20.856 1.00 89.56 203 TYR A CA 1
ATOM 1545 C C . TYR A 1 203 ? 1.745 6.921 -21.554 1.00 89.56 203 TYR A C 1
ATOM 1547 O O . TYR A 1 203 ? 1.225 7.046 -22.674 1.00 89.56 203 TYR A O 1
ATOM 1555 N N . ASP A 1 204 ? 2.378 7.905 -20.923 1.00 81.81 204 ASP A N 1
ATOM 1556 C CA . ASP A 1 204 ? 2.681 9.143 -21.608 1.00 81.81 204 ASP A CA 1
ATOM 1557 C C . ASP A 1 204 ? 3.711 8.817 -22.683 1.00 81.81 204 ASP A C 1
ATOM 1559 O O . ASP A 1 204 ? 4.900 8.597 -22.450 1.00 81.81 204 ASP A O 1
ATOM 1563 N N . THR A 1 205 ? 3.207 8.660 -23.902 1.00 58.34 205 THR A N 1
ATOM 1564 C CA . THR A 1 205 ? 4.060 8.415 -25.048 1.00 58.34 205 THR A CA 1
ATOM 1565 C C . THR A 1 205 ? 4.567 9.778 -25.472 1.00 58.34 205 THR A C 1
ATOM 1567 O O . THR A 1 205 ? 4.106 10.347 -26.463 1.00 58.34 205 THR A O 1
ATOM 1570 N N . SER A 1 206 ? 5.555 10.298 -24.749 1.00 51.34 206 SER A N 1
ATOM 1571 C CA . SER A 1 206 ? 6.376 11.422 -25.190 1.00 51.34 206 SER A CA 1
ATOM 1572 C C . SER A 1 206 ? 7.285 10.991 -26.358 1.00 51.34 206 SER A C 1
ATOM 1574 O O . SER A 1 206 ? 8.476 11.275 -26.422 1.00 51.34 206 SER A O 1
ATOM 1576 N N . ASN A 1 207 ? 6.715 10.311 -27.361 1.00 42.09 207 ASN A N 1
ATOM 1577 C CA . ASN A 1 207 ? 7.350 10.110 -28.649 1.00 42.09 207 ASN A CA 1
ATOM 1578 C C . ASN A 1 207 ? 7.167 11.378 -29.480 1.00 42.09 207 ASN A C 1
ATOM 1580 O O . ASN A 1 207 ? 6.111 11.617 -30.066 1.00 42.09 207 ASN A O 1
ATOM 1584 N N . ASN A 1 208 ? 8.245 12.163 -29.523 1.00 49.28 208 ASN A N 1
ATOM 1585 C CA . ASN A 1 208 ? 8.733 12.875 -30.702 1.00 49.28 208 ASN A CA 1
ATOM 1586 C C . ASN A 1 208 ? 7.646 13.304 -31.693 1.00 49.28 208 ASN A C 1
ATOM 1588 O O . ASN A 1 208 ? 7.375 12.614 -32.678 1.00 49.28 208 ASN A O 1
ATOM 1592 N N . ASN A 1 209 ? 7.091 14.498 -31.495 1.00 37.19 209 ASN A N 1
ATOM 1593 C CA . ASN A 1 209 ? 6.365 15.157 -32.564 1.00 37.19 209 ASN A CA 1
ATOM 1594 C C . ASN A 1 209 ? 6.760 16.625 -32.672 1.00 37.19 209 ASN A C 1
ATOM 1596 O O . ASN A 1 209 ? 6.421 17.452 -31.831 1.00 37.19 209 ASN A O 1
ATOM 1600 N N . GLY A 1 210 ? 7.446 16.922 -33.774 1.00 37.91 210 GLY A N 1
ATOM 1601 C CA . GLY A 1 210 ? 7.564 18.267 -34.305 1.00 37.91 210 GLY A CA 1
ATOM 1602 C C . GLY A 1 210 ? 8.903 18.928 -34.044 1.00 37.91 210 GLY A C 1
ATOM 1603 O O . GLY A 1 210 ? 8.990 19.881 -33.280 1.00 37.91 210 GLY A O 1
ATOM 1604 N N . ASN A 1 211 ? 9.905 18.544 -34.837 1.00 42.47 211 ASN A N 1
ATOM 1605 C CA . ASN A 1 211 ? 10.801 19.534 -35.428 1.00 42.47 211 ASN A CA 1
ATOM 1606 C C . ASN A 1 211 ? 9.936 20.508 -36.261 1.00 42.47 211 ASN A C 1
ATOM 1608 O O . ASN A 1 211 ? 9.812 20.382 -37.478 1.00 42.47 211 ASN A O 1
ATOM 1612 N N . GLY A 1 212 ? 9.218 21.391 -35.569 1.00 35.00 212 GLY A N 1
ATOM 1613 C CA . GLY A 1 212 ? 8.498 22.513 -36.132 1.00 35.00 212 GLY A CA 1
ATOM 1614 C C . GLY A 1 212 ? 9.519 23.603 -36.359 1.00 35.00 212 GLY A C 1
ATOM 1615 O O . GLY A 1 212 ? 9.808 24.384 -35.458 1.00 35.00 212 GLY A O 1
ATOM 1616 N N . ASN A 1 213 ? 10.104 23.596 -37.554 1.00 39.66 213 ASN A N 1
ATOM 1617 C CA . ASN A 1 213 ? 10.726 24.779 -38.119 1.00 39.66 213 ASN A CA 1
ATOM 1618 C C . ASN A 1 213 ? 9.679 25.899 -38.107 1.00 39.66 213 ASN A C 1
ATOM 1620 O O . ASN A 1 213 ? 8.851 25.981 -39.015 1.00 39.66 213 ASN A O 1
ATOM 1624 N N . ASP A 1 214 ? 9.716 26.751 -37.089 1.00 39.34 214 ASP A N 1
ATOM 1625 C CA . ASP A 1 214 ? 9.161 28.091 -37.200 1.00 39.34 214 ASP A CA 1
ATOM 1626 C C . ASP A 1 214 ? 10.154 28.909 -38.033 1.00 39.34 214 ASP A C 1
ATOM 1628 O O . ASP A 1 214 ? 11.102 29.524 -37.538 1.00 39.34 214 ASP A O 1
ATOM 1632 N N . ASP A 1 215 ? 9.948 28.829 -39.348 1.00 45.94 215 ASP A N 1
ATOM 1633 C CA . ASP A 1 215 ? 10.469 29.768 -40.331 1.00 45.94 215 ASP A CA 1
ATOM 1634 C C . ASP A 1 215 ? 9.862 31.152 -40.061 1.00 45.94 215 ASP A C 1
ATOM 1636 O O . ASP A 1 215 ? 8.864 31.529 -40.674 1.00 45.94 215 ASP A O 1
ATOM 1640 N N . ASP A 1 216 ? 10.495 31.943 -39.195 1.00 39.72 216 ASP A N 1
ATOM 1641 C CA . ASP A 1 216 ? 10.318 33.394 -39.196 1.00 39.72 216 ASP A CA 1
ATOM 1642 C C . ASP A 1 216 ? 11.636 34.091 -39.561 1.00 39.72 216 ASP A C 1
ATOM 1644 O O . ASP A 1 216 ? 12.593 34.213 -38.795 1.00 39.72 216 ASP A O 1
ATOM 1648 N N . ASN A 1 217 ? 11.653 34.517 -40.825 1.00 45.44 217 ASN A N 1
ATOM 1649 C CA . ASN A 1 217 ? 12.629 35.378 -41.476 1.00 45.44 217 ASN A CA 1
ATOM 1650 C C . ASN A 1 217 ? 13.022 36.590 -40.622 1.00 45.44 217 ASN A C 1
ATOM 1652 O O . ASN A 1 217 ? 12.194 37.481 -40.498 1.00 45.44 217 ASN A O 1
ATOM 1656 N N . GLU A 1 218 ? 14.305 36.737 -40.262 1.00 41.94 218 GLU A N 1
ATOM 1657 C CA . GLU A 1 218 ? 15.002 38.040 -40.258 1.00 41.94 218 GLU A CA 1
ATOM 1658 C C . GLU A 1 218 ? 16.514 37.885 -40.562 1.00 41.94 218 GLU A C 1
ATOM 1660 O O . GLU A 1 218 ? 17.368 37.750 -39.695 1.00 41.94 218 GLU A O 1
ATOM 1665 N N . ASP A 1 219 ? 16.837 37.899 -41.856 1.00 40.41 219 ASP A N 1
ATOM 1666 C CA . ASP A 1 219 ? 17.710 38.906 -42.475 1.00 40.41 219 ASP A CA 1
ATOM 1667 C C . ASP A 1 219 ? 19.096 39.213 -41.825 1.00 40.41 219 ASP A C 1
ATOM 1669 O O . ASP A 1 219 ? 19.221 40.035 -40.918 1.00 40.41 219 ASP A O 1
ATOM 1673 N N . LYS A 1 220 ? 20.172 38.686 -42.446 1.00 39.97 220 LYS A N 1
ATOM 1674 C CA . LYS A 1 220 ? 21.331 39.423 -43.032 1.00 39.97 220 LYS A CA 1
ATOM 1675 C C . LYS A 1 220 ? 22.719 38.788 -42.796 1.00 39.97 220 LYS A C 1
ATOM 1677 O O . LYS A 1 220 ? 23.213 38.679 -41.681 1.00 39.97 220 LYS A O 1
ATOM 1682 N N . ASN A 1 221 ? 23.433 38.651 -43.923 1.00 36.78 221 ASN A N 1
ATOM 1683 C CA . ASN A 1 221 ? 24.893 38.745 -44.109 1.00 36.78 221 ASN A CA 1
ATOM 1684 C C . ASN A 1 221 ? 25.816 37.651 -43.528 1.00 36.78 221 ASN A C 1
ATOM 1686 O O . ASN A 1 221 ? 26.329 37.810 -42.424 1.00 36.78 221 ASN A O 1
ATOM 1690 N N . ARG A 1 222 ? 26.296 36.735 -44.390 1.00 33.62 222 ARG A N 1
ATOM 1691 C CA . ARG A 1 222 ? 27.697 36.741 -44.894 1.00 33.62 222 ARG A CA 1
ATOM 1692 C C . ARG A 1 222 ? 28.031 35.535 -45.795 1.00 33.62 222 ARG A C 1
ATOM 1694 O O . ARG A 1 222 ? 28.046 34.409 -45.333 1.00 33.62 222 ARG A O 1
ATOM 1701 N N . LYS A 1 223 ? 28.425 35.872 -47.029 1.00 35.72 223 LYS A N 1
ATOM 1702 C CA . LYS A 1 223 ? 29.530 35.340 -47.857 1.00 35.72 223 LYS A CA 1
ATOM 1703 C C . LYS A 1 223 ? 29.725 33.823 -48.041 1.00 35.72 223 LYS A C 1
ATOM 1705 O O . LYS A 1 223 ? 30.208 33.144 -47.149 1.00 35.72 223 LYS A O 1
ATOM 1710 N N . GLU A 1 224 ? 29.528 33.427 -49.304 1.00 35.38 224 GLU A N 1
ATOM 1711 C CA . GLU A 1 224 ? 30.476 32.708 -50.180 1.00 35.38 224 GLU A CA 1
ATOM 1712 C C . GLU A 1 224 ? 31.331 31.595 -49.550 1.00 35.38 224 GLU A C 1
ATOM 1714 O O . GLU A 1 224 ? 32.336 31.883 -48.903 1.00 35.38 224 GLU A O 1
ATOM 1719 N N . HIS A 1 225 ? 31.063 30.342 -49.931 1.00 36.44 225 HIS A N 1
ATOM 1720 C CA . HIS A 1 225 ? 32.035 29.613 -50.750 1.00 36.44 225 HIS A CA 1
ATOM 1721 C C . HIS A 1 225 ? 31.411 28.422 -51.487 1.00 36.44 225 HIS A C 1
ATOM 1723 O O . HIS A 1 225 ? 30.582 27.694 -50.950 1.00 36.44 225 HIS A O 1
ATOM 1729 N N . ASP A 1 226 ? 31.839 28.305 -52.737 1.00 36.16 226 ASP A N 1
ATOM 1730 C CA . ASP A 1 226 ? 31.456 27.345 -53.763 1.00 36.16 226 ASP A CA 1
ATOM 1731 C C . ASP A 1 226 ? 32.128 25.971 -53.581 1.00 36.16 226 ASP A C 1
ATOM 1733 O O . ASP A 1 226 ? 33.216 25.882 -53.007 1.00 36.16 226 ASP A O 1
ATOM 1737 N N . ASP A 1 227 ? 31.484 24.970 -54.186 1.00 35.53 227 ASP A N 1
ATOM 1738 C CA . ASP A 1 227 ? 31.975 23.659 -54.626 1.00 35.53 227 ASP A CA 1
ATOM 1739 C C . ASP A 1 227 ? 32.509 22.636 -53.593 1.00 35.53 227 ASP A C 1
ATOM 1741 O O . ASP A 1 227 ? 33.598 22.782 -53.037 1.00 35.53 227 ASP A O 1
ATOM 1745 N N . THR A 1 228 ? 31.880 21.445 -53.542 1.00 34.28 228 THR A N 1
ATOM 1746 C CA . THR A 1 228 ? 32.418 20.191 -54.145 1.00 34.28 228 THR A CA 1
ATOM 1747 C C . THR A 1 228 ? 31.969 18.892 -53.418 1.00 34.28 228 THR A C 1
ATOM 1749 O O . THR A 1 228 ? 32.413 18.625 -52.310 1.00 34.28 228 THR A O 1
ATOM 1752 N N . LYS A 1 229 ? 31.261 18.028 -54.175 1.00 34.56 229 LYS A N 1
ATOM 1753 C CA . LYS A 1 229 ? 31.222 16.534 -54.201 1.00 34.56 229 LYS A CA 1
ATOM 1754 C C . LYS A 1 229 ? 30.457 15.689 -53.160 1.00 34.56 229 LYS A C 1
ATOM 1756 O O . LYS A 1 229 ? 30.721 15.720 -51.968 1.00 34.56 229 LYS A O 1
ATOM 1761 N N . ASN A 1 230 ? 29.614 14.837 -53.761 1.00 36.75 230 ASN A N 1
ATOM 1762 C CA . ASN A 1 230 ? 29.169 13.487 -53.398 1.00 36.75 230 ASN A CA 1
ATOM 1763 C C . ASN A 1 230 ? 30.100 12.707 -52.459 1.00 36.75 230 ASN A C 1
ATOM 1765 O O . ASN A 1 230 ? 31.302 12.662 -52.714 1.00 36.75 230 ASN A O 1
ATOM 1769 N N . ASP A 1 231 ? 29.499 11.964 -51.531 1.00 39.78 231 ASP A N 1
ATOM 1770 C CA . ASP A 1 231 ? 29.714 10.519 -51.429 1.00 39.78 231 ASP A CA 1
ATOM 1771 C C . ASP A 1 231 ? 28.484 9.854 -50.791 1.00 39.78 231 ASP A C 1
ATOM 1773 O O . ASP A 1 231 ? 27.887 10.371 -49.845 1.00 39.78 231 ASP A O 1
ATOM 1777 N N . ASP A 1 232 ? 28.102 8.735 -51.398 1.00 39.75 232 ASP A N 1
ATOM 1778 C CA . ASP A 1 232 ? 27.051 7.811 -50.998 1.00 39.75 232 ASP A CA 1
ATOM 1779 C C . ASP A 1 232 ? 27.386 7.143 -49.650 1.00 39.75 232 ASP A C 1
ATOM 1781 O O . ASP A 1 232 ? 28.553 6.865 -49.366 1.00 39.75 232 ASP A O 1
ATOM 1785 N N . ASN A 1 233 ? 26.369 6.838 -48.839 1.00 40.12 233 ASN A N 1
ATOM 1786 C CA . ASN A 1 233 ? 26.021 5.463 -48.453 1.00 40.12 233 ASN A CA 1
ATOM 1787 C C . ASN A 1 233 ? 24.946 5.465 -47.361 1.00 40.12 233 ASN A C 1
ATOM 1789 O O . ASN A 1 233 ? 25.130 5.981 -46.258 1.00 40.12 233 ASN A O 1
ATOM 1793 N N . ASP A 1 234 ? 23.827 4.852 -47.729 1.00 42.44 234 ASP A N 1
ATOM 1794 C CA . ASP A 1 234 ? 22.779 4.364 -46.854 1.00 42.44 234 ASP A CA 1
ATOM 1795 C C . ASP A 1 234 ? 23.344 3.251 -45.959 1.00 42.44 234 ASP A C 1
ATOM 1797 O O . ASP A 1 234 ? 23.835 2.255 -46.480 1.00 42.44 234 ASP A O 1
ATOM 1801 N N . ASP A 1 235 ? 23.217 3.380 -44.638 1.00 41.47 235 ASP A N 1
ATOM 1802 C CA . ASP A 1 235 ? 23.289 2.236 -43.722 1.00 41.47 235 ASP A CA 1
ATOM 1803 C C . ASP A 1 235 ? 21.974 2.163 -42.937 1.00 41.47 235 ASP A C 1
ATOM 1805 O O . ASP A 1 235 ? 21.796 2.708 -41.845 1.00 41.47 235 ASP A O 1
ATOM 1809 N N . LEU A 1 236 ? 21.019 1.491 -43.582 1.00 41.09 236 LEU A N 1
ATOM 1810 C CA . LEU A 1 236 ? 19.887 0.818 -42.961 1.00 41.09 236 LEU A CA 1
ATOM 1811 C C . LEU A 1 236 ? 20.439 -0.304 -42.073 1.00 41.09 236 LEU A C 1
ATOM 1813 O O . LEU A 1 236 ? 20.989 -1.280 -42.578 1.00 41.09 236 LEU A O 1
ATOM 1817 N N . PHE A 1 237 ? 20.272 -0.198 -40.758 1.00 38.81 237 PHE A N 1
ATOM 1818 C CA . PHE A 1 237 ? 20.452 -1.349 -39.878 1.00 38.81 237 PHE A CA 1
ATOM 1819 C C . PHE A 1 237 ? 19.223 -2.261 -39.995 1.00 38.81 237 PHE A C 1
ATOM 1821 O O . PHE A 1 237 ? 18.183 -2.006 -39.387 1.00 38.81 237 PHE A O 1
ATOM 1828 N N . GLU A 1 238 ? 19.348 -3.315 -40.802 1.00 34.94 238 GLU A N 1
ATOM 1829 C CA . GLU A 1 238 ? 18.516 -4.517 -40.721 1.00 34.94 238 GLU A CA 1
ATOM 1830 C C . GLU A 1 238 ? 18.938 -5.324 -39.480 1.00 34.94 238 GLU A C 1
ATOM 1832 O O . GLU A 1 238 ? 20.115 -5.626 -39.285 1.00 34.94 238 GLU A O 1
ATOM 1837 N N . ILE A 1 239 ? 17.975 -5.649 -38.614 1.00 39.12 239 ILE A N 1
ATOM 1838 C CA . ILE A 1 239 ? 18.154 -6.616 -37.526 1.00 39.12 239 ILE A CA 1
ATOM 1839 C C . ILE A 1 239 ? 17.787 -7.992 -38.089 1.00 39.12 239 ILE A C 1
ATOM 1841 O O . ILE A 1 239 ? 16.606 -8.289 -38.275 1.00 39.12 239 ILE A O 1
ATOM 1845 N N . ASP A 1 240 ? 18.800 -8.819 -38.344 1.00 34.47 240 ASP A N 1
ATOM 1846 C CA . ASP A 1 240 ? 18.646 -10.256 -38.578 1.00 34.47 240 ASP A CA 1
ATOM 1847 C C . ASP A 1 240 ? 18.303 -10.950 -37.250 1.00 34.47 240 ASP A C 1
ATOM 1849 O O . ASP A 1 240 ? 19.078 -10.929 -36.291 1.00 34.47 240 ASP A O 1
ATOM 1853 N N . ILE A 1 241 ? 17.116 -11.557 -37.185 1.00 43.34 241 ILE A N 1
ATOM 1854 C CA . ILE A 1 241 ? 16.696 -12.427 -36.082 1.00 43.34 241 ILE A CA 1
ATOM 1855 C C . ILE A 1 241 ? 16.969 -13.871 -36.510 1.00 43.34 241 ILE A C 1
ATOM 1857 O O . ILE A 1 241 ? 16.139 -14.493 -37.177 1.00 43.34 241 ILE A O 1
ATOM 1861 N N . ASP A 1 242 ? 18.110 -14.414 -36.091 1.00 36.88 242 ASP A N 1
ATOM 1862 C CA . ASP A 1 242 ? 18.354 -15.856 -36.117 1.00 36.88 242 ASP A CA 1
ATOM 1863 C C . ASP A 1 242 ? 17.479 -16.532 -35.045 1.00 36.88 242 ASP A C 1
ATOM 1865 O O . ASP A 1 242 ? 17.710 -16.417 -33.839 1.00 36.88 242 ASP A O 1
ATOM 1869 N N . GLN A 1 243 ? 16.427 -17.222 -35.493 1.00 44.88 243 GLN A N 1
ATOM 1870 C CA . GLN A 1 243 ? 15.630 -18.130 -34.671 1.00 44.88 243 GLN A CA 1
ATOM 1871 C C . GLN A 1 243 ? 16.245 -19.533 -34.691 1.00 44.88 243 GLN A C 1
ATOM 1873 O O . GLN A 1 243 ? 15.917 -20.334 -35.563 1.00 44.88 243 GLN A O 1
ATOM 1878 N N . ASP A 1 244 ? 17.044 -19.863 -33.679 1.00 37.84 244 ASP A N 1
ATOM 1879 C CA . ASP A 1 244 ? 17.318 -21.257 -33.318 1.00 37.84 244 ASP A CA 1
ATOM 1880 C C . ASP A 1 244 ? 16.420 -21.660 -32.138 1.00 37.84 244 ASP A C 1
ATOM 1882 O O . ASP A 1 244 ? 16.772 -21.536 -30.964 1.00 37.84 244 ASP A O 1
ATOM 1886 N N . ILE A 1 245 ? 15.216 -22.144 -32.461 1.00 44.09 245 ILE A N 1
ATOM 1887 C CA . ILE A 1 245 ? 14.397 -22.949 -31.547 1.00 44.09 245 ILE A CA 1
ATOM 1888 C C . ILE A 1 245 ? 14.710 -24.410 -31.858 1.00 44.09 245 ILE A C 1
ATOM 1890 O O . ILE A 1 245 ? 14.116 -25.003 -32.761 1.00 44.09 245 ILE A O 1
ATOM 1894 N N . ASP A 1 246 ? 15.637 -24.999 -31.103 1.00 44.41 246 ASP A N 1
ATOM 1895 C CA . ASP A 1 246 ? 15.864 -26.439 -31.161 1.00 44.41 246 ASP A CA 1
ATOM 1896 C C . ASP A 1 246 ? 14.837 -27.151 -30.268 1.00 44.41 246 ASP A C 1
ATOM 1898 O O . ASP A 1 246 ? 14.877 -27.127 -29.034 1.00 44.41 246 ASP A O 1
ATOM 1902 N N . VAL A 1 247 ? 13.850 -27.748 -30.932 1.00 49.78 247 VAL A N 1
ATOM 1903 C CA . VAL A 1 247 ? 12.823 -28.597 -30.337 1.00 49.78 247 VAL A CA 1
ATOM 1904 C C . VAL A 1 247 ? 13.417 -29.989 -30.159 1.00 49.78 247 VAL A C 1
ATOM 1906 O O . VAL A 1 247 ? 13.456 -30.776 -31.101 1.00 49.78 247 VAL A O 1
ATOM 1909 N N . SER A 1 248 ? 13.794 -30.347 -28.933 1.00 46.06 248 SER A N 1
ATOM 1910 C CA . SER A 1 248 ? 14.088 -31.741 -28.589 1.00 46.06 248 SER A CA 1
ATOM 1911 C C . SER A 1 248 ? 13.072 -32.285 -27.589 1.00 46.06 248 SER A C 1
ATOM 1913 O O . SER A 1 248 ? 13.302 -32.324 -26.382 1.00 46.06 248 SER A O 1
ATOM 1915 N N . ASN A 1 249 ? 11.965 -32.793 -28.135 1.00 46.12 249 ASN A N 1
ATOM 1916 C CA . ASN A 1 249 ? 11.258 -33.927 -27.548 1.00 46.12 249 ASN A CA 1
ATOM 1917 C C . ASN A 1 249 ? 12.105 -35.189 -27.755 1.00 46.12 249 ASN A C 1
ATOM 1919 O O . ASN A 1 249 ? 12.467 -35.504 -28.889 1.00 46.12 249 ASN A O 1
ATOM 1923 N N . GLY A 1 250 ? 12.354 -35.949 -26.689 1.00 44.19 250 GLY A N 1
ATOM 1924 C CA . GLY A 1 250 ? 13.083 -37.211 -26.790 1.00 44.19 250 GLY A CA 1
ATOM 1925 C C . GLY A 1 250 ? 12.843 -38.167 -25.625 1.00 44.19 250 GLY A C 1
ATOM 1926 O O . GLY A 1 250 ? 13.635 -38.174 -24.693 1.00 44.19 250 GLY A O 1
ATOM 1927 N N . CYS A 1 251 ? 11.798 -38.990 -25.796 1.00 43.78 251 CYS A N 1
ATOM 1928 C CA . CYS A 1 251 ? 11.585 -40.367 -25.306 1.00 43.78 251 CYS A CA 1
ATOM 1929 C C . CYS A 1 251 ? 11.486 -40.654 -23.799 1.00 43.78 251 CYS A C 1
ATOM 1931 O O . CYS A 1 251 ? 12.523 -40.653 -23.104 1.00 43.78 251 CYS A O 1
#

Radius of gyration: 32.63 Å; Cα contacts (8 Å, |Δi|>4): 457; chains: 1; bounding box: 57×100×122 Å

pLDDT: mean 72.36, std 22.71, range [33.62, 97.94]

Sequence (251 aa):
MKCSIFSTSSLALIISLTMIAASDNFNIAFAQESYLKLKSADVDYHDGDLDVDIQTDENIPSEKGKRGFGYGVLTDVGDEFVNNVLVAISDIGIQNYDKSTKNDKLHTHVLDLTGDISRACSGSDYEVAKSSSDNDAFDTVYPIDVKENKISISDVDVDDLASDTVKAITSFSAEAITHNDNIQHVCIDIQDVLKQPEISISYDTSNNNGNGNDDDNEDKNRKEHDDTKNDDNDDLFEIDIDQDIDVSNGC

Foldseek 3Di:
DDDDDDDDDDDDDDDPPPPPPPPPPPPPPPPQDQLQAWDAKEWEADDQFIKIKTFTRWFQDADEEQKWKWKWFFFDDDPWKGFFIKIWIHHNPDDAPAPDPQDNRTGIFGFIWGCPDDPVQPPFRTKTDPVCVPQPRGHPHFDWHGDIRMIMTTGHRCVSHPHVGGFKMWMWMWGFDDDPSHGPIIGIHTRDMDGDVRYHYYYPPPPDDDPPPPPDDDDDDDDDDDDDDDDDDDDDDDDDDDDDPDDDDDD

Mean predicted aligned error: 16.27 Å

Solvent-accessible surface area (backbone atoms only — not comparable to full-atom values): 15545 Å² total; per-residue (Å²): 134,87,83,89,83,89,87,91,79,89,80,83,80,81,80,81,78,79,78,78,77,76,78,76,78,75,77,74,74,74,78,76,58,50,48,45,36,75,70,44,36,41,37,42,35,45,99,68,27,34,31,39,38,42,34,31,73,30,58,61,69,76,53,76,43,48,54,36,39,34,39,35,44,30,28,45,83,54,97,55,47,31,48,30,26,43,30,40,30,25,49,36,76,70,89,76,77,61,79,68,88,80,40,89,33,54,47,52,31,32,39,41,34,26,54,80,56,48,85,88,36,66,88,44,65,30,24,53,48,88,65,53,89,78,40,89,45,34,79,33,74,54,53,58,45,69,54,63,32,37,38,38,39,40,74,38,55,34,84,59,32,66,36,86,48,75,49,33,43,32,19,31,41,37,39,42,45,60,58,94,90,38,78,72,42,39,25,31,36,79,69,32,76,43,43,59,95,61,40,48,75,49,66,63,73,84,67,88,80,71,93,67,80,79,86,73,91,78,89,84,88,82,82,87,86,83,89,87,83,89,80,91,80,90,82,81,85,77,84,84,80,87,82,85,80,83,83,78,87,80,135

Nearest PDB structures (foldseek):
  7tys-assembly1_A  TM=3.786E-01  e=2.728E-02  Rattus norvegicus
  3auw-assembly1_B  TM=3.419E-01  e=3.388E-02  Mus musculus
  6c3p-assembly1_A  TM=3.671E-01  e=2.022E-01  Homo sapiens
  2a6w-assembly1_A  TM=1.851E-01  e=1.083E+00  Saccharomyces cerevisiae
  6yln-assembly1_A  TM=1.593E-01  e=1.499E+00  Orthopoxvirus vaccinia